Protein AF-M4BLB3-F1 (afdb_monomer)

Mean predicted aligned error: 10.89 Å

Sequence (184 aa):
MWGALVGSWSDSTGVPFPSFDSSTGKWLLAVRAKSERLMTLLQAFPHQHTLLNALSDEVVVAWTSLWRRVSILRSLQQYSYRLTDRATQNWIDRWRTRASRSPSGAFLAPVIDSTDDWVQLRARKYGSDELLKQCDVRNKWAFARHKLCDNSQCEHQSAHRKSSGRRWRHPISDPAPSYCTLST

Organism: Hyaloperonospora arabidopsidis (strain Emoy2) (NCBI:txid559515)

Foldseek 3Di:
DLVVCQVVLDPPQVQHDADLPRDLVSLLSCLQRCLPSVLVSLLVDPPNVVSVVSHDLSSLLSSCVVVLLVLQLVLLVVLLVPDPDPVVNVVSVVLSVVQVPDPDPVVNCCSLQPPVSLVVCVVVVVSPDVSNVCSHPVNSSVVSVVVSVVSNCVVVVVVVVVPDPDDDDDDDDDDDDDPDDDDD

Radius of gyration: 19.57 Å; Cα contacts (8 Å, |Δi|>4): 120; chains: 1; bounding box: 53×33×54 Å

Structure (mmCIF, N/CA/C/O backbone):
data_AF-M4BLB3-F1
#
_entry.id   AF-M4BLB3-F1
#
loop_
_atom_site.group_PDB
_atom_site.id
_atom_site.type_symbol
_atom_site.label_atom_id
_atom_site.label_alt_id
_atom_site.label_comp_id
_atom_site.label_asym_id
_atom_site.label_entity_id
_atom_site.label_seq_id
_atom_site.pdbx_PDB_ins_code
_atom_site.Cartn_x
_atom_site.Cartn_y
_atom_site.Cartn_z
_atom_site.occupancy
_atom_site.B_iso_or_equiv
_atom_site.auth_seq_id
_atom_site.auth_comp_id
_atom_site.auth_as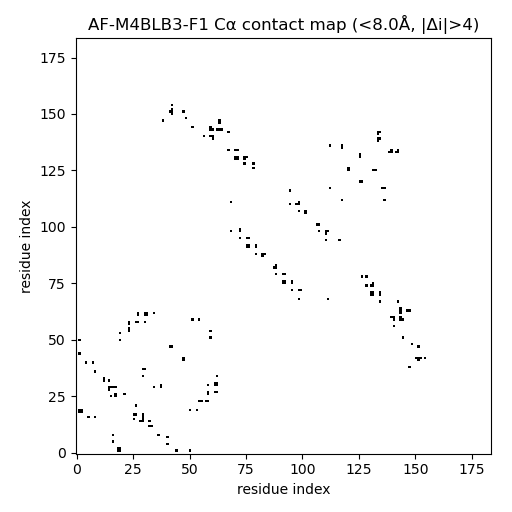ym_id
_atom_site.auth_atom_id
_atom_site.pdbx_PDB_model_num
ATOM 1 N N . MET A 1 1 ? 4.378 -5.426 -27.096 1.00 78.50 1 MET A N 1
ATOM 2 C CA . MET A 1 1 ? 5.370 -5.844 -26.072 1.00 78.50 1 MET A CA 1
ATOM 3 C C . MET A 1 1 ? 5.653 -4.660 -25.149 1.00 78.50 1 MET A C 1
ATOM 5 O O . MET A 1 1 ? 5.672 -3.548 -25.655 1.00 78.50 1 MET A O 1
ATOM 9 N N . TRP A 1 2 ? 5.844 -4.857 -23.837 1.00 88.62 2 TRP A N 1
ATOM 10 C CA . TRP A 1 2 ? 6.028 -3.761 -22.855 1.00 88.62 2 TRP A CA 1
ATOM 11 C C . TRP A 1 2 ? 7.151 -2.783 -23.231 1.00 88.62 2 TRP A C 1
ATOM 13 O O . TRP A 1 2 ? 6.988 -1.578 -23.087 1.00 88.62 2 TRP A O 1
ATOM 23 N N . GLY A 1 3 ? 8.238 -3.283 -23.831 1.00 86.12 3 GLY A N 1
ATOM 24 C CA . GLY A 1 3 ? 9.339 -2.457 -24.341 1.00 86.12 3 GLY A CA 1
ATOM 25 C C . GLY A 1 3 ? 8.932 -1.396 -25.372 1.00 86.12 3 GLY A C 1
ATOM 26 O O . GLY A 1 3 ? 9.606 -0.380 -25.481 1.00 86.12 3 GLY A O 1
ATOM 27 N N . ALA A 1 4 ? 7.801 -1.559 -26.068 1.00 87.06 4 ALA A N 1
ATOM 28 C CA . ALA A 1 4 ? 7.291 -0.548 -26.999 1.00 87.06 4 ALA A CA 1
ATOM 29 C C . ALA A 1 4 ? 6.880 0.762 -26.299 1.00 87.06 4 ALA A C 1
ATOM 31 O O . ALA A 1 4 ? 6.793 1.804 -26.940 1.00 87.06 4 ALA A O 1
ATOM 32 N N . LEU A 1 5 ? 6.656 0.726 -24.981 1.00 86.50 5 LEU A N 1
ATOM 33 C CA . LEU A 1 5 ? 6.288 1.894 -24.184 1.00 86.50 5 LEU A CA 1
ATOM 34 C C . LEU A 1 5 ? 7.501 2.700 -23.694 1.00 86.50 5 LEU A C 1
ATOM 36 O O . LEU A 1 5 ? 7.311 3.743 -23.069 1.00 86.50 5 LEU A O 1
ATOM 40 N N . VAL A 1 6 ? 8.734 2.276 -24.005 1.00 88.06 6 VAL A N 1
ATOM 41 C CA . VAL A 1 6 ? 9.962 2.971 -23.578 1.00 88.06 6 VAL A CA 1
ATOM 42 C C . VAL A 1 6 ? 9.993 4.431 -24.037 1.00 88.06 6 VAL A C 1
ATOM 44 O O . VAL A 1 6 ? 10.338 5.308 -23.253 1.00 88.06 6 VAL A O 1
ATOM 47 N N . GLY A 1 7 ? 9.528 4.723 -25.257 1.00 84.56 7 GLY A N 1
ATOM 48 C CA . GLY A 1 7 ? 9.454 6.098 -25.769 1.00 84.56 7 GLY A CA 1
ATOM 49 C C . GLY A 1 7 ? 8.490 6.987 -24.975 1.00 84.56 7 GLY A C 1
ATOM 50 O O . GLY A 1 7 ? 8.649 8.201 -24.931 1.00 84.56 7 GLY A O 1
ATOM 51 N N . SER A 1 8 ? 7.522 6.385 -24.279 1.00 85.81 8 SER A N 1
ATOM 52 C CA . SER A 1 8 ? 6.603 7.087 -23.379 1.00 85.81 8 SER A CA 1
ATOM 53 C C . SER A 1 8 ? 7.166 7.258 -21.959 1.00 85.81 8 SER A C 1
ATOM 55 O O . SER A 1 8 ? 6.539 7.921 -21.134 1.00 85.81 8 SER A O 1
ATOM 57 N N . TRP A 1 9 ? 8.321 6.682 -21.626 1.00 84.00 9 TRP A N 1
ATOM 58 C CA . TRP A 1 9 ? 8.883 6.736 -20.271 1.00 84.00 9 TRP A CA 1
ATOM 59 C C . TRP A 1 9 ? 9.532 8.092 -19.920 1.00 84.00 9 TRP A C 1
ATOM 61 O O . TRP A 1 9 ? 9.513 8.487 -18.757 1.00 84.00 9 TRP A O 1
ATOM 71 N N . SER A 1 10 ? 9.958 8.871 -20.921 1.00 72.44 10 SER A N 1
ATOM 72 C CA . SER A 1 10 ? 10.651 10.174 -20.822 1.00 72.44 10 SER A CA 1
ATOM 73 C C . SER A 1 10 ? 11.952 10.181 -19.995 1.00 72.44 10 SER A C 1
ATOM 75 O O . SER A 1 10 ? 12.022 9.669 -18.876 1.00 72.44 10 SER A O 1
ATOM 77 N N . ASP A 1 11 ? 12.969 10.880 -20.500 1.00 60.34 11 ASP A N 1
ATOM 78 C CA . ASP A 1 11 ? 14.300 10.955 -19.872 1.00 60.34 11 ASP A CA 1
ATOM 79 C C . ASP A 1 11 ? 14.377 11.885 -18.649 1.00 60.34 11 ASP A C 1
ATOM 81 O O . ASP A 1 11 ? 15.351 11.863 -17.901 1.00 60.34 11 ASP A O 1
ATOM 85 N N . SER A 1 12 ? 13.321 12.657 -18.369 1.00 60.25 12 SER A N 1
ATOM 86 C CA . SER A 1 12 ? 13.264 13.595 -17.230 1.00 60.25 12 SER A CA 1
ATOM 87 C C . SER A 1 12 ? 13.294 12.924 -15.848 1.00 60.25 12 SER A C 1
ATOM 89 O O . SER A 1 12 ? 13.266 13.591 -14.814 1.00 60.25 12 SER A O 1
ATOM 91 N N . THR A 1 13 ? 13.287 11.593 -15.812 1.00 61.62 13 THR A N 1
ATOM 92 C CA . THR A 1 13 ? 13.106 10.801 -14.597 1.00 61.62 13 THR A CA 1
ATOM 93 C C . THR A 1 13 ? 14.422 10.366 -13.959 1.00 61.62 13 THR A C 1
ATOM 95 O O . THR A 1 13 ? 14.415 10.018 -12.781 1.00 61.62 13 THR A O 1
ATOM 98 N N . GLY A 1 14 ? 15.531 10.357 -14.712 1.00 78.19 14 GLY A N 1
ATOM 99 C CA . GLY A 1 14 ? 16.830 9.843 -14.255 1.00 78.19 14 GLY A CA 1
ATOM 100 C C . GLY A 1 14 ? 16.836 8.349 -13.886 1.00 78.19 14 GLY A C 1
ATOM 101 O O . GLY A 1 14 ? 17.863 7.830 -13.454 1.00 78.19 14 GLY A O 1
ATOM 102 N N . VAL A 1 15 ? 15.707 7.648 -14.048 1.00 86.44 15 VAL A N 1
ATOM 103 C CA . VAL A 1 15 ? 15.532 6.230 -13.719 1.00 86.44 15 VAL A CA 1
ATOM 104 C C . VAL A 1 15 ? 15.216 5.480 -15.010 1.00 86.44 15 VAL A C 1
ATOM 106 O O . VAL A 1 15 ? 14.281 5.865 -15.712 1.00 86.44 15 VAL A O 1
ATOM 109 N N . PRO A 1 16 ? 15.954 4.410 -15.347 1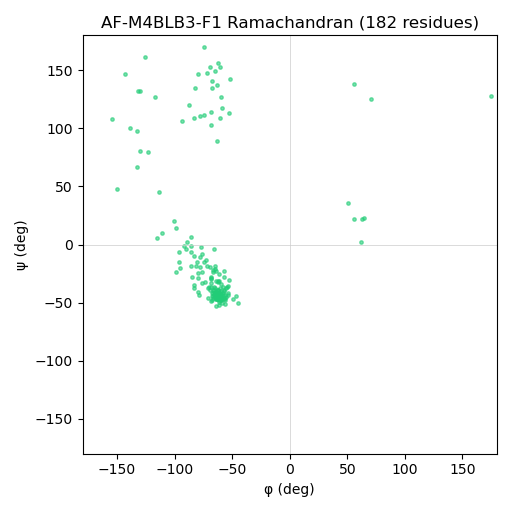.00 87.81 16 PRO A N 1
ATOM 110 C CA . PRO A 1 16 ? 15.728 3.680 -16.588 1.00 87.81 16 PRO A CA 1
ATOM 111 C C . PRO A 1 16 ? 14.351 3.010 -16.605 1.00 87.81 16 PRO A C 1
ATOM 113 O O . PRO A 1 16 ? 13.833 2.592 -15.567 1.00 87.81 16 PRO A O 1
ATOM 116 N N . PHE A 1 17 ? 13.781 2.875 -17.804 1.00 90.25 17 PHE A N 1
ATOM 117 C CA . PHE A 1 17 ? 12.532 2.144 -18.002 1.00 90.25 17 PHE A CA 1
ATOM 118 C C . PHE A 1 17 ? 12.699 0.686 -17.548 1.00 90.25 17 PHE A C 1
ATOM 120 O O . PHE A 1 17 ? 13.626 0.012 -18.014 1.00 90.25 17 PHE A O 1
ATOM 127 N N . PRO A 1 18 ? 11.828 0.170 -16.665 1.00 93.25 18 PRO A N 1
ATOM 128 C CA . PRO A 1 18 ? 11.923 -1.213 -16.231 1.00 93.25 18 PRO A CA 1
ATOM 129 C C . PRO A 1 18 ? 11.353 -2.141 -17.314 1.00 93.25 18 PRO A C 1
ATOM 131 O O . PRO A 1 18 ? 10.152 -2.157 -17.574 1.00 93.25 18 PRO A O 1
ATOM 134 N N . SER A 1 19 ? 12.217 -2.915 -17.969 1.00 90.38 19 SER A N 1
ATOM 135 C CA . SER A 1 19 ? 11.822 -3.983 -18.898 1.00 90.38 19 SER A CA 1
ATOM 136 C C . SER A 1 19 ? 11.275 -5.215 -18.159 1.00 90.38 19 SER A C 1
ATOM 138 O O . SER A 1 19 ? 11.416 -5.330 -16.942 1.00 90.38 19 SER A O 1
ATOM 140 N N . PHE A 1 20 ? 10.699 -6.173 -18.894 1.00 86.75 20 PHE A N 1
ATOM 141 C CA . PHE A 1 20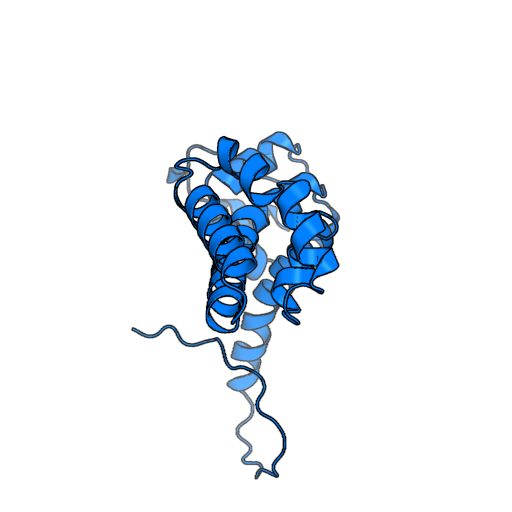 ? 10.272 -7.463 -18.326 1.00 86.75 20 PHE A CA 1
ATOM 142 C C . PHE A 1 20 ? 11.403 -8.172 -17.568 1.00 86.75 20 PHE A C 1
ATOM 144 O O . PHE A 1 20 ? 11.193 -8.624 -16.450 1.00 86.75 20 PHE A O 1
ATOM 151 N N . ASP A 1 21 ? 12.610 -8.173 -18.134 1.00 86.94 21 ASP A N 1
ATOM 152 C CA . ASP A 1 21 ? 13.780 -8.855 -17.562 1.00 86.94 21 ASP A CA 1
ATOM 153 C C . ASP A 1 21 ? 14.545 -7.996 -16.542 1.00 86.94 21 ASP A C 1
ATOM 155 O O . ASP A 1 21 ? 15.639 -8.343 -16.093 1.00 86.94 21 ASP A O 1
ATOM 159 N N . SER A 1 22 ? 14.012 -6.823 -16.192 1.00 92.56 22 SER A N 1
ATOM 160 C CA . SER A 1 22 ? 14.630 -5.977 -15.178 1.00 92.56 22 SER A CA 1
ATOM 161 C C . SER A 1 22 ? 14.556 -6.636 -13.806 1.00 92.56 22 SER A C 1
ATOM 163 O O . SER A 1 22 ? 13.542 -7.209 -13.419 1.00 92.56 22 SER A O 1
ATOM 165 N N . SER A 1 23 ? 15.631 -6.503 -13.029 1.00 93.94 23 SER A N 1
ATOM 166 C CA . SER A 1 23 ? 15.661 -7.015 -11.662 1.00 93.94 23 SER A CA 1
ATOM 167 C C . SER A 1 23 ? 14.615 -6.334 -10.774 1.00 93.94 23 SER A C 1
ATOM 169 O O . SER A 1 23 ? 14.243 -5.177 -10.999 1.00 93.94 23 SER A O 1
ATOM 171 N N . THR A 1 24 ? 14.210 -7.017 -9.699 1.00 94.12 24 THR A N 1
ATOM 172 C CA . THR A 1 24 ? 13.336 -6.469 -8.646 1.00 94.12 24 THR A CA 1
ATOM 173 C C . THR A 1 24 ? 13.785 -5.076 -8.198 1.00 94.12 24 THR A C 1
ATOM 175 O O . THR A 1 24 ? 12.975 -4.158 -8.126 1.00 94.12 24 THR A O 1
ATOM 178 N N . GLY A 1 25 ? 15.089 -4.870 -7.981 1.00 93.62 25 GLY A N 1
ATOM 179 C CA . GLY A 1 25 ? 15.635 -3.571 -7.579 1.00 93.62 25 GLY A CA 1
ATOM 180 C C . GLY A 1 25 ? 15.366 -2.449 -8.589 1.00 93.62 25 GLY A C 1
ATOM 181 O O . GLY A 1 25 ? 14.962 -1.358 -8.191 1.00 93.62 25 GLY A O 1
ATOM 182 N N . LYS A 1 26 ? 15.515 -2.713 -9.895 1.00 92.88 26 LYS A N 1
ATOM 183 C CA . LYS A 1 26 ? 15.206 -1.731 -10.952 1.00 92.88 26 LYS A CA 1
ATOM 184 C C . LYS A 1 26 ? 13.718 -1.388 -10.981 1.00 92.88 26 LYS A C 1
ATOM 186 O O . LYS A 1 26 ? 13.361 -0.214 -11.066 1.00 92.88 26 LYS A O 1
ATOM 191 N N . TRP A 1 27 ? 12.858 -2.393 -10.841 1.00 94.75 27 TRP A N 1
ATOM 192 C CA . TRP A 1 27 ? 11.415 -2.189 -10.736 1.00 94.75 27 TRP A CA 1
ATOM 193 C C . TRP A 1 27 ? 11.034 -1.350 -9.516 1.00 94.75 27 TRP A C 1
ATOM 195 O O . TRP A 1 27 ? 10.261 -0.403 -9.643 1.00 94.75 27 TRP A O 1
ATOM 205 N N . LEU A 1 28 ? 11.612 -1.635 -8.348 1.00 92.88 28 LEU A N 1
ATOM 206 C CA . LEU A 1 28 ? 11.369 -0.861 -7.131 1.00 92.88 28 LEU A CA 1
ATOM 207 C C . LEU A 1 28 ? 11.821 0.595 -7.270 1.00 92.88 28 LEU A C 1
ATOM 209 O O . LEU A 1 28 ? 11.120 1.491 -6.798 1.00 92.88 28 LEU A O 1
ATOM 213 N N . LEU A 1 29 ? 12.959 0.848 -7.923 1.00 91.62 29 LEU A N 1
ATOM 214 C CA . LEU A 1 29 ? 13.418 2.208 -8.216 1.00 91.62 29 LEU A CA 1
ATOM 215 C C . LEU A 1 29 ? 12.416 2.952 -9.106 1.00 91.62 29 LEU A C 1
ATOM 217 O O . LEU A 1 29 ? 11.999 4.056 -8.757 1.00 91.62 29 LEU A O 1
ATOM 221 N N . ALA A 1 30 ? 11.974 2.332 -10.202 1.00 92.06 30 ALA A N 1
ATOM 222 C CA . ALA A 1 30 ? 10.994 2.921 -11.114 1.00 92.06 30 ALA A CA 1
ATOM 223 C C . ALA A 1 30 ? 9.647 3.192 -10.425 1.00 92.06 30 ALA A C 1
ATOM 225 O O . ALA A 1 30 ? 9.082 4.277 -10.562 1.00 92.06 30 ALA A O 1
ATOM 226 N N . VAL A 1 31 ? 9.166 2.241 -9.622 1.00 91.69 31 VAL A N 1
ATOM 227 C CA . VAL A 1 31 ? 7.943 2.368 -8.823 1.00 91.69 31 VAL A CA 1
ATOM 228 C C . VAL A 1 31 ? 8.023 3.534 -7.844 1.00 91.69 31 VAL A C 1
ATOM 230 O O . VAL A 1 31 ? 7.096 4.337 -7.769 1.00 91.69 31 VAL A O 1
ATOM 233 N N . ARG A 1 32 ? 9.124 3.653 -7.098 1.00 87.56 32 ARG A N 1
ATOM 234 C CA . ARG A 1 32 ? 9.298 4.727 -6.110 1.00 87.56 32 ARG A CA 1
ATOM 235 C C . ARG A 1 32 ? 9.433 6.094 -6.769 1.00 87.56 32 ARG A C 1
ATOM 237 O O . ARG A 1 32 ? 8.984 7.080 -6.196 1.00 87.56 32 ARG A O 1
ATOM 244 N N . ALA A 1 33 ? 10.038 6.148 -7.952 1.00 86.69 33 ALA A N 1
ATOM 245 C CA . ALA A 1 33 ? 10.243 7.394 -8.673 1.00 86.69 33 ALA A CA 1
ATOM 246 C C . ALA A 1 33 ? 8.983 7.872 -9.413 1.00 86.69 33 ALA A C 1
ATOM 248 O O . ALA A 1 33 ? 8.730 9.076 -9.463 1.00 86.69 33 ALA A O 1
ATOM 249 N N . LYS A 1 34 ? 8.227 6.959 -10.042 1.00 87.31 34 LYS A N 1
ATOM 250 C CA . LYS A 1 34 ? 7.185 7.293 -11.033 1.00 87.31 34 LYS A CA 1
ATOM 251 C C . LYS A 1 34 ? 6.021 6.282 -11.055 1.00 87.31 34 LYS A C 1
ATOM 253 O O . LYS A 1 34 ? 5.596 5.840 -12.123 1.00 87.31 34 LYS A O 1
ATOM 258 N N . SER A 1 35 ? 5.474 5.928 -9.891 1.00 88.62 35 SER A N 1
ATOM 259 C CA . SER A 1 35 ? 4.350 4.977 -9.759 1.00 88.62 35 SER A CA 1
ATOM 260 C C . SER A 1 35 ? 3.122 5.328 -10.612 1.00 88.62 35 SER A C 1
ATOM 262 O O . SER A 1 35 ? 2.530 4.437 -11.222 1.00 88.62 35 SER A O 1
ATOM 264 N N . GLU A 1 36 ? 2.746 6.609 -10.679 1.00 87.25 36 GLU A N 1
ATOM 265 C CA . GLU A 1 36 ? 1.612 7.089 -11.483 1.00 87.25 36 GLU A CA 1
ATOM 266 C C . GLU A 1 36 ? 1.871 6.924 -12.982 1.00 87.25 36 GLU A C 1
ATOM 268 O O . GLU A 1 36 ? 1.006 6.447 -13.713 1.00 87.25 36 GLU A O 1
ATOM 273 N N . ARG A 1 37 ? 3.093 7.223 -13.444 1.00 88.50 37 ARG A N 1
ATOM 274 C CA . ARG A 1 37 ? 3.450 7.033 -14.854 1.00 88.50 37 ARG A CA 1
ATOM 275 C C . ARG A 1 37 ? 3.417 5.562 -15.234 1.00 88.50 37 ARG A C 1
ATOM 277 O O . ARG A 1 37 ? 2.868 5.226 -16.278 1.00 88.50 37 ARG A O 1
ATOM 284 N N . LEU A 1 38 ? 3.967 4.688 -14.388 1.00 91.06 38 LEU A N 1
ATOM 285 C CA . LEU A 1 38 ? 3.876 3.246 -14.603 1.00 91.06 38 LEU A CA 1
ATOM 286 C C . LEU A 1 38 ? 2.418 2.786 -14.676 1.00 91.06 38 LEU A C 1
ATOM 288 O O . LEU A 1 38 ? 2.122 1.899 -15.469 1.00 91.06 38 LEU A O 1
ATOM 292 N N . MET A 1 39 ? 1.510 3.377 -13.888 1.00 90.31 39 MET A N 1
ATOM 293 C CA . MET A 1 39 ? 0.084 3.043 -13.948 1.00 90.31 39 MET A CA 1
ATOM 294 C C . MET A 1 39 ? -0.513 3.412 -15.307 1.00 90.31 39 MET A C 1
ATOM 296 O O . MET A 1 39 ? -1.165 2.575 -15.922 1.00 90.31 39 MET A O 1
ATOM 300 N N . THR A 1 40 ? -0.232 4.610 -15.824 1.00 89.19 40 THR A N 1
ATOM 301 C CA . THR A 1 40 ? -0.669 5.006 -17.174 1.00 89.19 40 THR A CA 1
ATOM 302 C C . THR A 1 40 ? -0.134 4.055 -18.245 1.00 89.19 40 THR A C 1
ATOM 304 O O . THR A 1 40 ? -0.859 3.663 -19.155 1.00 89.19 40 THR A O 1
ATOM 307 N N . LEU A 1 41 ? 1.133 3.647 -18.136 1.00 91.19 41 LEU A N 1
ATOM 308 C CA . LEU A 1 41 ? 1.720 2.689 -19.074 1.00 91.19 41 LEU A CA 1
ATOM 309 C C . LEU A 1 41 ? 1.086 1.300 -18.948 1.00 91.19 41 LEU A C 1
ATOM 311 O O . LEU A 1 41 ? 0.839 0.655 -19.962 1.00 91.19 41 LEU A O 1
ATOM 315 N N . LEU A 1 42 ? 0.785 0.853 -17.727 1.00 91.25 42 LEU A N 1
ATOM 316 C CA . LEU A 1 42 ? 0.058 -0.388 -17.475 1.00 91.25 42 LEU A CA 1
ATOM 317 C C . LEU A 1 42 ? -1.341 -0.337 -18.107 1.00 91.25 42 LEU A C 1
ATOM 319 O O . LEU A 1 42 ? -1.724 -1.282 -18.787 1.00 91.25 42 LEU A O 1
ATOM 323 N N . GLN A 1 43 ? -2.071 0.769 -17.958 1.00 88.56 43 GLN A N 1
ATOM 324 C CA . GLN A 1 43 ? -3.391 0.970 -18.569 1.00 88.56 43 GLN A CA 1
ATOM 325 C C . GLN A 1 43 ? -3.333 0.920 -20.101 1.00 88.56 43 GLN A C 1
ATOM 327 O O . GLN A 1 43 ? -4.142 0.237 -20.723 1.00 88.56 43 GLN A O 1
ATOM 332 N N . ALA A 1 44 ? -2.314 1.538 -20.702 1.00 88.50 44 ALA A N 1
ATOM 333 C CA . ALA A 1 44 ? -2.090 1.497 -22.145 1.00 88.50 44 ALA A CA 1
ATOM 334 C C . ALA A 1 44 ? -1.571 0.139 -22.659 1.00 88.50 44 ALA A C 1
ATOM 336 O O . ALA A 1 44 ? -1.538 -0.092 -23.869 1.00 88.50 44 ALA A O 1
ATOM 337 N N . PHE A 1 45 ? -1.125 -0.759 -21.775 1.00 88.81 45 PHE A N 1
ATOM 338 C CA . PHE A 1 45 ? -0.550 -2.040 -22.164 1.00 88.81 45 PHE A CA 1
ATOM 339 C C . PHE A 1 45 ? -1.636 -3.118 -22.336 1.00 88.81 45 PHE A C 1
ATOM 341 O O . PHE A 1 45 ? -2.279 -3.489 -21.360 1.00 88.81 45 PHE A O 1
ATOM 348 N N . PRO A 1 46 ? -1.807 -3.727 -23.526 1.00 86.38 46 PRO A N 1
ATOM 349 C CA . PRO A 1 46 ? -2.874 -4.712 -23.755 1.00 86.38 46 PRO A CA 1
ATOM 350 C C . PRO A 1 46 ? -2.760 -6.005 -22.932 1.00 86.38 46 PRO A C 1
ATOM 352 O O . PRO A 1 46 ? -3.743 -6.717 -22.756 1.00 86.38 46 PRO A O 1
ATOM 355 N N . HIS A 1 47 ? -1.565 -6.336 -22.433 1.00 87.62 47 HIS A N 1
ATOM 356 C CA . HIS A 1 47 ? -1.296 -7.589 -21.716 1.00 87.62 47 HIS A CA 1
ATOM 357 C C . HIS A 1 47 ? -0.952 -7.348 -20.239 1.00 87.62 47 HIS A C 1
ATOM 359 O O . HIS A 1 47 ? -0.001 -7.924 -19.709 1.00 87.62 47 HIS A O 1
ATOM 365 N N . GLN A 1 48 ? -1.721 -6.487 -19.565 1.00 88.50 48 GLN A N 1
ATOM 366 C CA . GLN A 1 48 ? -1.552 -6.140 -18.144 1.00 88.50 48 GLN A CA 1
ATOM 367 C C . GLN A 1 48 ? -1.324 -7.355 -17.248 1.00 88.50 48 GLN A C 1
ATOM 369 O O . GLN A 1 48 ? -0.355 -7.388 -16.497 1.00 88.50 48 GLN A O 1
ATOM 374 N N . HIS A 1 49 ? -2.170 -8.381 -17.360 1.00 85.75 49 HIS A N 1
ATOM 375 C CA . HIS A 1 49 ? -2.055 -9.588 -16.541 1.00 85.75 49 HIS A CA 1
ATOM 376 C C . HIS A 1 49 ? -0.721 -10.313 -16.735 1.00 85.75 49 HIS A C 1
ATOM 378 O O . HIS A 1 49 ? -0.150 -10.801 -15.764 1.00 85.75 49 HIS A O 1
ATOM 384 N N . THR A 1 50 ? -0.196 -10.349 -17.963 1.00 88.94 50 THR A N 1
ATOM 385 C CA . THR A 1 50 ? 1.112 -10.945 -18.261 1.00 88.94 50 THR A CA 1
ATOM 386 C C . THR A 1 50 ? 2.228 -10.184 -17.561 1.00 88.94 50 THR A C 1
ATOM 388 O O . THR A 1 50 ? 3.096 -10.806 -16.959 1.00 88.94 50 THR A O 1
ATOM 391 N N . LEU A 1 51 ? 2.185 -8.847 -17.589 1.00 90.00 51 LEU A N 1
ATOM 392 C CA . LEU A 1 51 ? 3.154 -8.032 -16.861 1.00 90.00 51 LEU A CA 1
ATOM 393 C C . LEU A 1 51 ? 3.036 -8.252 -15.353 1.00 90.00 51 LEU A C 1
ATOM 395 O O . LEU A 1 51 ? 4.019 -8.598 -14.713 1.00 90.00 51 LEU A O 1
ATOM 399 N N . LEU A 1 52 ? 1.834 -8.115 -14.792 1.00 89.75 52 LEU A N 1
ATOM 400 C CA . LEU A 1 52 ? 1.611 -8.220 -13.349 1.00 89.75 52 LEU A CA 1
ATOM 401 C C . LEU A 1 52 ? 1.968 -9.601 -12.783 1.00 89.75 52 LEU A C 1
ATOM 403 O O . LEU A 1 52 ? 2.397 -9.681 -11.638 1.00 89.75 52 LEU A O 1
ATOM 407 N N . ASN A 1 53 ? 1.813 -10.673 -13.565 1.00 88.94 53 ASN A N 1
ATOM 408 C CA . ASN A 1 53 ? 2.215 -12.022 -13.160 1.00 88.94 53 ASN A CA 1
ATOM 409 C C . ASN A 1 53 ? 3.730 -12.268 -13.282 1.00 88.94 53 ASN A C 1
ATOM 411 O O . ASN A 1 53 ? 4.227 -13.207 -12.669 1.00 88.94 53 ASN A O 1
ATOM 415 N N . ALA A 1 54 ? 4.454 -11.461 -14.063 1.00 89.81 54 ALA A N 1
ATOM 416 C CA . ALA A 1 54 ? 5.911 -11.542 -14.181 1.00 89.81 54 ALA A CA 1
ATOM 417 C C . ALA A 1 54 ? 6.646 -10.749 -13.084 1.00 89.81 54 ALA A C 1
ATOM 419 O O . ALA A 1 54 ? 7.828 -10.981 -12.838 1.00 89.81 54 ALA A O 1
ATOM 420 N N . LEU A 1 55 ? 5.964 -9.806 -12.426 1.00 91.88 55 LEU A N 1
ATOM 421 C CA . LEU A 1 55 ? 6.531 -9.019 -11.333 1.00 91.88 55 LEU A CA 1
ATOM 422 C C . LEU A 1 55 ? 6.536 -9.805 -10.023 1.00 91.88 55 LEU A C 1
ATOM 424 O O . LEU A 1 55 ? 5.611 -10.558 -9.728 1.00 91.88 55 LEU A O 1
ATOM 428 N N . SER A 1 56 ? 7.551 -9.563 -9.194 1.00 92.19 56 SER A N 1
ATOM 429 C CA . SER A 1 56 ? 7.561 -10.086 -7.832 1.00 92.19 56 SER A CA 1
ATOM 430 C C . SER A 1 56 ? 6.498 -9.406 -6.965 1.00 92.19 56 SER A C 1
ATOM 432 O O . SER A 1 56 ? 6.158 -8.231 -7.151 1.00 92.19 56 SER A O 1
ATOM 434 N N . ASP A 1 57 ? 6.030 -10.129 -5.948 1.00 91.44 57 ASP A N 1
ATOM 435 C CA . ASP A 1 57 ? 5.078 -9.615 -4.961 1.00 91.44 57 ASP A CA 1
ATOM 436 C C . ASP A 1 57 ? 5.570 -8.322 -4.303 1.00 91.44 57 ASP A C 1
ATOM 438 O O . ASP A 1 57 ? 4.785 -7.408 -4.054 1.00 91.44 57 ASP A O 1
ATOM 442 N N . GLU A 1 58 ? 6.879 -8.218 -4.065 1.00 92.31 58 GLU A N 1
ATOM 443 C CA . GLU A 1 58 ? 7.508 -7.031 -3.492 1.00 92.31 58 GLU A CA 1
ATOM 444 C C . GLU A 1 58 ? 7.292 -5.790 -4.367 1.00 92.31 58 GLU A C 1
ATOM 446 O O . GLU A 1 58 ? 6.911 -4.736 -3.855 1.00 92.31 58 GLU A O 1
ATOM 451 N N . VAL A 1 59 ? 7.473 -5.914 -5.686 1.00 93.69 59 VAL A N 1
ATOM 452 C CA . VAL A 1 59 ? 7.250 -4.812 -6.635 1.00 93.69 59 VAL A CA 1
ATOM 453 C C . VAL A 1 59 ? 5.784 -4.406 -6.639 1.00 93.69 59 VAL A C 1
ATOM 455 O O . VAL A 1 59 ? 5.473 -3.221 -6.535 1.00 93.69 59 VAL A O 1
ATOM 458 N N . VAL A 1 60 ? 4.878 -5.380 -6.718 1.00 93.06 60 VAL A N 1
ATOM 459 C CA . VAL A 1 60 ? 3.429 -5.147 -6.777 1.00 93.06 60 VAL A CA 1
ATOM 460 C C . VAL A 1 60 ? 2.921 -4.465 -5.496 1.00 93.06 60 VAL A C 1
ATOM 462 O O . VAL A 1 60 ? 2.167 -3.485 -5.550 1.00 93.06 60 VAL A O 1
ATOM 465 N N . VAL A 1 61 ? 3.392 -4.911 -4.328 1.00 92.75 61 VAL A N 1
ATOM 466 C CA . VAL A 1 61 ? 3.086 -4.291 -3.030 1.00 92.7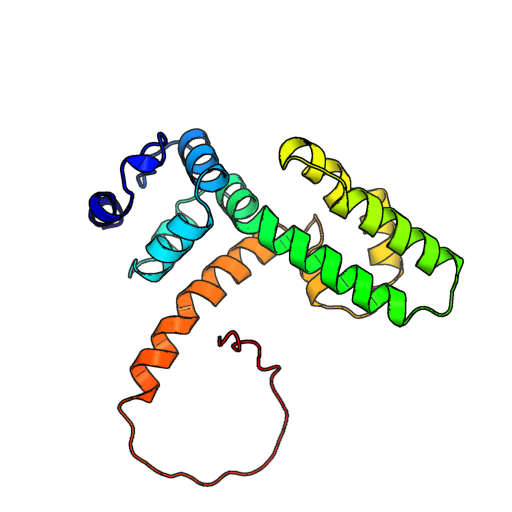5 61 VAL A CA 1
ATOM 467 C C . VAL A 1 61 ? 3.688 -2.891 -2.920 1.00 92.75 61 VAL A C 1
ATOM 469 O O . VAL A 1 61 ? 3.002 -1.965 -2.481 1.00 92.75 61 VAL A O 1
ATOM 472 N N . ALA A 1 62 ? 4.945 -2.701 -3.331 1.00 91.56 62 ALA A N 1
ATOM 473 C CA . ALA A 1 62 ? 5.585 -1.389 -3.311 1.00 91.56 62 ALA A CA 1
ATOM 474 C C . ALA A 1 62 ? 4.836 -0.392 -4.200 1.00 91.56 62 ALA A C 1
ATOM 476 O O . ALA A 1 62 ? 4.607 0.747 -3.784 1.00 91.56 62 ALA A O 1
ATOM 477 N N . TRP A 1 63 ? 4.392 -0.838 -5.378 1.00 93.00 63 TRP A N 1
ATOM 478 C CA . TRP A 1 63 ? 3.666 -0.011 -6.334 1.00 93.00 63 TRP A CA 1
ATOM 479 C C . TRP A 1 63 ? 2.384 0.527 -5.729 1.00 93.00 63 TRP A C 1
ATOM 481 O O . TRP A 1 63 ? 2.140 1.723 -5.775 1.00 93.00 63 TRP A O 1
ATOM 491 N N . THR A 1 64 ? 1.618 -0.309 -5.040 1.00 91.75 64 THR A N 1
ATOM 492 C CA . THR A 1 64 ? 0.327 0.097 -4.468 1.00 91.75 64 THR A CA 1
ATOM 493 C C . THR A 1 64 ? 0.405 0.672 -3.049 1.00 91.75 64 THR A C 1
ATOM 495 O O . THR A 1 64 ? -0.621 1.042 -2.472 1.00 91.75 64 THR A O 1
ATOM 498 N N . SER A 1 65 ? 1.606 0.799 -2.478 1.00 89.12 65 SER A N 1
ATOM 499 C CA . SER A 1 65 ? 1.815 1.200 -1.079 1.00 89.12 65 SER A CA 1
ATOM 500 C C . SER A 1 65 ? 1.183 2.551 -0.717 1.00 89.12 65 SER A C 1
ATOM 502 O O . SER A 1 65 ? 0.564 2.678 0.344 1.00 89.12 65 SER A O 1
ATOM 504 N N . LEU A 1 66 ? 1.263 3.544 -1.610 1.00 86.81 66 LEU A N 1
ATOM 505 C CA . LEU A 1 66 ? 0.655 4.860 -1.398 1.00 86.81 66 LEU A CA 1
ATOM 506 C C . LEU A 1 66 ? -0.878 4.783 -1.382 1.00 86.81 66 LEU A C 1
ATOM 508 O O . LEU A 1 66 ? -1.512 5.305 -0.464 1.00 86.81 66 LEU A O 1
ATOM 512 N N . TRP A 1 67 ? -1.476 4.072 -2.341 1.00 89.88 67 TRP A N 1
ATOM 513 C CA . TRP A 1 67 ? -2.924 3.844 -2.383 1.00 89.88 67 TRP A CA 1
ATOM 514 C C . TRP A 1 67 ? -3.423 3.116 -1.135 1.00 89.88 67 TRP A C 1
ATOM 516 O O . TRP A 1 67 ? -4.472 3.470 -0.588 1.00 89.88 67 TRP A O 1
ATOM 526 N N . ARG A 1 68 ? -2.657 2.134 -0.645 1.00 92.56 68 ARG A N 1
ATOM 527 C CA . ARG A 1 68 ? -2.963 1.436 0.608 1.00 92.56 68 ARG A CA 1
ATOM 528 C C . ARG A 1 68 ? -2.937 2.394 1.796 1.00 92.56 68 ARG A C 1
ATOM 530 O O . ARG A 1 68 ? -3.888 2.415 2.570 1.00 92.56 68 ARG A O 1
ATOM 537 N N . ARG A 1 69 ? -1.903 3.237 1.914 1.00 90.00 69 ARG A N 1
ATOM 538 C CA . ARG A 1 69 ? -1.805 4.258 2.974 1.00 90.00 69 ARG A CA 1
ATOM 539 C C . ARG A 1 69 ? -3.023 5.182 2.973 1.00 90.00 69 ARG A C 1
ATOM 541 O O . ARG A 1 69 ? -3.641 5.372 4.016 1.00 90.00 69 ARG A O 1
ATOM 548 N N . VAL A 1 70 ? -3.373 5.739 1.814 1.00 90.62 70 VAL A N 1
ATOM 549 C CA . VAL A 1 70 ? -4.522 6.649 1.671 1.00 90.62 70 VAL A CA 1
ATOM 550 C C . VAL A 1 70 ? -5.824 5.944 2.055 1.00 90.62 70 VAL A C 1
ATOM 552 O O . VAL A 1 70 ? -6.631 6.502 2.798 1.00 90.62 70 VAL A O 1
ATOM 555 N N . SER A 1 71 ? -5.999 4.695 1.616 1.00 93.25 71 SER A N 1
ATOM 556 C CA . SER A 1 71 ? -7.172 3.880 1.953 1.00 93.25 71 SER A CA 1
ATOM 557 C C . SER A 1 71 ? -7.285 3.647 3.461 1.00 93.25 71 SER A C 1
ATOM 559 O O . SER A 1 71 ? -8.361 3.844 4.022 1.00 93.25 71 SER A O 1
ATOM 561 N N . ILE A 1 72 ? -6.178 3.316 4.133 1.00 94.44 72 ILE A N 1
ATOM 562 C CA . ILE A 1 72 ? -6.130 3.144 5.592 1.00 94.44 72 ILE A CA 1
ATOM 563 C C . ILE A 1 72 ? -6.489 4.449 6.301 1.00 94.44 72 ILE A C 1
ATOM 565 O O . ILE A 1 72 ? -7.391 4.456 7.130 1.00 94.44 72 ILE A O 1
ATOM 569 N N . LEU A 1 73 ? -5.830 5.562 5.962 1.00 93.56 73 LEU A N 1
ATOM 570 C CA . LEU A 1 73 ? -6.058 6.853 6.620 1.00 93.56 73 LEU A CA 1
ATOM 571 C C . LEU A 1 73 ? -7.520 7.303 6.514 1.00 93.56 73 LEU A C 1
ATOM 573 O O . LEU A 1 73 ? -8.105 7.733 7.509 1.00 93.56 73 LEU A O 1
ATOM 577 N N . ARG A 1 74 ? -8.116 7.154 5.326 1.00 94.19 74 ARG A N 1
ATOM 578 C CA . ARG A 1 74 ? -9.527 7.471 5.085 1.00 94.19 74 ARG A CA 1
ATOM 579 C C . ARG A 1 74 ? -10.459 6.568 5.893 1.00 94.19 74 ARG A C 1
ATOM 581 O O . ARG A 1 74 ? -11.381 7.068 6.531 1.00 94.19 74 ARG A O 1
ATOM 588 N N . SER A 1 75 ? -10.212 5.261 5.892 1.00 95.31 75 SER A N 1
ATOM 589 C CA . SER A 1 75 ? -11.072 4.290 6.582 1.00 95.31 75 SER A CA 1
ATOM 590 C C . SER A 1 75 ? -10.975 4.441 8.105 1.00 95.31 75 SER A C 1
ATOM 592 O O . SER A 1 75 ? -11.987 4.440 8.796 1.00 95.31 75 SER A O 1
ATOM 594 N N . LEU A 1 76 ? -9.775 4.695 8.641 1.00 95.31 76 LEU A N 1
ATOM 595 C CA . LEU A 1 76 ? -9.573 5.017 10.059 1.00 95.31 76 LEU A CA 1
ATOM 596 C C . LEU A 1 76 ? -10.304 6.300 10.467 1.00 95.31 76 LEU A C 1
ATOM 598 O O . LEU A 1 76 ? -10.917 6.344 11.529 1.00 95.31 76 LEU A O 1
ATOM 602 N N . GLN A 1 77 ? -10.277 7.341 9.631 1.00 94.19 77 GLN A N 1
ATOM 603 C CA . GLN A 1 77 ? -11.044 8.563 9.881 1.00 94.19 77 GLN A CA 1
ATOM 604 C C . GLN A 1 77 ? -12.549 8.284 9.938 1.00 94.19 77 GLN A C 1
ATOM 606 O O . GLN A 1 77 ? -13.213 8.712 10.878 1.00 94.19 77 GLN A O 1
ATOM 611 N N . GLN A 1 78 ? -13.077 7.546 8.960 1.00 93.75 78 GLN A N 1
ATOM 612 C CA . GLN A 1 78 ? -14.491 7.174 8.934 1.00 93.75 78 GLN A CA 1
ATOM 613 C C . GLN A 1 78 ? -14.879 6.311 10.133 1.00 93.75 78 GLN A C 1
ATOM 615 O O . GLN A 1 78 ? -15.952 6.507 10.699 1.00 93.75 78 GLN A O 1
ATOM 620 N N . TYR A 1 79 ? -14.007 5.389 10.539 1.00 94.12 79 TYR A N 1
ATOM 621 C CA . TYR A 1 79 ? -14.235 4.560 11.710 1.00 94.12 79 TYR A CA 1
ATOM 622 C C . TYR A 1 79 ? -14.256 5.407 12.993 1.00 94.12 79 TYR A C 1
ATOM 624 O O . TYR A 1 79 ? -15.195 5.284 13.775 1.00 94.12 79 TYR A O 1
ATOM 632 N N . SER A 1 80 ? -13.304 6.335 13.162 1.00 93.56 80 SER A N 1
ATOM 633 C CA . SER A 1 80 ? -13.232 7.253 14.315 1.00 93.56 80 SER A CA 1
ATOM 634 C C . SER A 1 80 ? -14.521 8.063 14.518 1.00 93.56 80 SER A C 1
ATOM 636 O O . SER A 1 80 ? -14.973 8.226 15.650 1.00 93.56 80 SER A O 1
ATOM 638 N N . TYR A 1 81 ? -15.177 8.496 13.434 1.00 91.38 81 TYR A N 1
ATOM 639 C CA . TYR A 1 81 ? -16.441 9.242 13.511 1.00 91.38 81 TYR A CA 1
ATOM 640 C C . TYR A 1 81 ? -17.645 8.424 13.989 1.00 91.38 81 TYR A C 1
ATOM 642 O O . TYR A 1 81 ? -18.639 9.008 14.411 1.00 91.38 81 TYR A O 1
ATOM 650 N N . ARG A 1 82 ? -17.583 7.091 13.917 1.00 92.56 82 ARG A N 1
ATOM 651 C CA . ARG A 1 82 ? -18.679 6.200 14.336 1.00 92.56 82 ARG A CA 1
ATOM 652 C C . ARG A 1 82 ? -18.500 5.673 15.758 1.00 92.56 82 ARG A C 1
ATOM 654 O O . ARG A 1 82 ? -19.376 4.974 16.261 1.00 92.56 82 ARG A O 1
ATOM 661 N N . LEU A 1 83 ? -17.358 5.944 16.387 1.00 92.81 83 LEU A N 1
ATOM 662 C CA . LEU A 1 83 ? -17.046 5.441 17.717 1.00 92.81 83 LEU A CA 1
ATOM 663 C C . LEU A 1 83 ? -17.674 6.311 18.802 1.00 92.81 83 LEU A C 1
ATOM 665 O O . LEU A 1 83 ? -17.548 7.531 18.794 1.00 92.81 83 LEU A O 1
ATOM 669 N N . THR A 1 84 ? -18.283 5.649 19.780 1.00 90.44 84 THR A N 1
ATOM 670 C CA . THR A 1 84 ? -18.705 6.252 21.051 1.00 90.44 84 THR A CA 1
ATOM 671 C C . THR A 1 84 ? -17.696 5.984 22.171 1.00 90.44 84 THR A C 1
ATOM 673 O O . THR A 1 84 ? -17.606 6.757 23.122 1.00 90.44 84 THR A O 1
ATOM 676 N N . ASP A 1 85 ? -16.895 4.918 22.052 1.00 93.12 85 ASP A N 1
ATOM 677 C CA . ASP A 1 85 ? -15.817 4.606 22.990 1.00 93.12 85 ASP A CA 1
ATOM 678 C C . ASP A 1 85 ? -14.612 5.537 22.794 1.00 93.12 85 ASP A C 1
ATOM 680 O O . ASP A 1 85 ? -13.866 5.448 21.809 1.00 93.12 85 ASP A O 1
ATOM 684 N N . ARG A 1 86 ? -14.386 6.397 23.790 1.00 93.62 86 ARG A N 1
ATOM 685 C CA . ARG A 1 86 ? -13.313 7.396 23.783 1.00 93.62 86 ARG A CA 1
ATOM 686 C C . ARG A 1 86 ? -11.921 6.766 23.777 1.00 93.62 86 ARG A C 1
ATOM 688 O O . ARG A 1 86 ? -10.997 7.343 23.203 1.00 93.62 86 ARG A O 1
ATOM 695 N N . ALA A 1 87 ? -11.744 5.592 24.388 1.00 93.94 87 ALA A N 1
ATOM 696 C CA . ALA A 1 87 ? -10.446 4.920 24.416 1.00 93.94 87 ALA A CA 1
ATOM 697 C C . ALA A 1 87 ? -10.033 4.448 23.012 1.00 93.94 87 ALA A C 1
ATOM 699 O O . ALA A 1 87 ? -8.918 4.734 22.563 1.00 93.94 87 ALA A O 1
ATOM 700 N N . THR A 1 88 ? -10.947 3.790 22.293 1.00 94.06 88 THR A N 1
ATOM 701 C CA . THR A 1 88 ? -10.730 3.353 20.907 1.00 94.06 88 THR A CA 1
ATOM 702 C C . THR A 1 88 ? -10.576 4.553 19.974 1.00 94.06 88 THR A C 1
ATOM 704 O O . THR A 1 88 ? -9.663 4.549 19.149 1.00 94.06 88 THR A O 1
ATOM 707 N N . GLN A 1 89 ? -11.380 5.608 20.138 1.00 94.94 89 GLN A N 1
ATOM 708 C CA . GLN A 1 89 ? -11.257 6.826 19.330 1.00 94.94 89 GLN A CA 1
ATOM 709 C C . GLN A 1 89 ? -9.863 7.463 19.469 1.00 94.94 89 GLN A C 1
ATOM 711 O O . GLN A 1 89 ? -9.160 7.654 18.477 1.00 94.94 89 GLN A O 1
ATOM 716 N N . ASN A 1 90 ? -9.395 7.663 20.707 1.00 95.00 90 ASN A N 1
ATOM 717 C CA . ASN A 1 90 ? -8.057 8.193 20.988 1.00 95.00 90 ASN A CA 1
ATOM 718 C C . ASN A 1 90 ? -6.933 7.310 20.421 1.00 95.00 90 ASN A C 1
ATOM 720 O O . ASN A 1 90 ? -5.859 7.799 20.065 1.00 95.00 90 ASN A O 1
ATOM 724 N N . TRP A 1 91 ? -7.115 5.990 20.398 1.00 96.00 91 TRP A N 1
ATOM 725 C CA . TRP A 1 91 ? -6.151 5.080 19.783 1.00 96.00 91 TRP A CA 1
ATOM 726 C C . TRP A 1 91 ? -6.107 5.248 18.255 1.00 96.00 91 TRP A C 1
ATOM 728 O O . TRP A 1 91 ? -5.014 5.444 17.713 1.00 96.00 91 TRP A O 1
ATOM 738 N N . ILE A 1 92 ? -7.263 5.263 17.581 1.00 95.56 92 ILE A N 1
ATOM 739 C CA . ILE A 1 92 ? -7.344 5.466 16.126 1.00 95.56 92 ILE A CA 1
ATOM 740 C C . ILE A 1 92 ? -6.735 6.807 15.721 1.00 95.56 92 ILE A C 1
ATOM 742 O O . ILE A 1 92 ? -5.911 6.857 14.806 1.00 95.56 92 ILE A O 1
ATOM 746 N N . ASP A 1 93 ? -7.081 7.886 16.419 1.00 94.00 93 ASP A N 1
ATOM 747 C CA . ASP A 1 93 ? -6.595 9.223 16.081 1.00 94.00 93 ASP A CA 1
ATOM 748 C C . ASP A 1 93 ? -5.077 9.343 16.276 1.00 94.00 93 ASP A C 1
ATOM 750 O O . ASP A 1 93 ? -4.379 9.950 15.451 1.00 94.00 93 ASP A O 1
ATOM 754 N N . ARG A 1 94 ? -4.524 8.692 17.311 1.00 92.94 94 ARG A N 1
ATOM 755 C CA . ARG A 1 94 ? -3.069 8.590 17.499 1.00 92.94 94 ARG A CA 1
ATOM 756 C C . ARG A 1 94 ? -2.412 7.830 16.355 1.00 92.94 94 ARG A C 1
ATOM 758 O O . ARG A 1 94 ? -1.389 8.293 15.848 1.00 92.94 94 ARG A O 1
ATOM 765 N N . TRP A 1 95 ? -2.967 6.694 15.935 1.00 93.12 95 TRP A N 1
ATOM 766 C CA . TRP A 1 95 ? -2.406 5.940 14.813 1.00 93.12 95 TRP A CA 1
ATOM 767 C C . TRP A 1 95 ? -2.458 6.738 13.512 1.00 93.12 95 TRP A C 1
ATOM 769 O O . TRP A 1 95 ? -1.430 6.886 12.849 1.00 93.12 95 TRP A O 1
ATOM 779 N N . ARG A 1 96 ? -3.603 7.359 13.206 1.00 92.19 96 ARG A N 1
ATOM 780 C CA . ARG A 1 96 ? -3.771 8.229 12.036 1.00 92.19 96 ARG A CA 1
ATOM 781 C C . ARG A 1 96 ? -2.751 9.365 12.034 1.00 92.19 96 ARG A C 1
ATOM 783 O O . ARG A 1 96 ? -2.118 9.624 11.018 1.00 92.19 96 ARG A O 1
ATOM 790 N N . THR A 1 97 ? -2.524 9.992 13.187 1.00 90.56 97 THR A N 1
ATOM 791 C CA . THR A 1 97 ? -1.530 11.063 13.341 1.00 90.56 97 THR A CA 1
ATOM 792 C C . THR A 1 97 ? -0.110 10.575 13.043 1.00 90.56 97 THR A C 1
ATOM 794 O O . THR A 1 97 ? 0.601 11.223 12.272 1.00 90.56 97 THR A O 1
ATOM 797 N N . ARG A 1 98 ? 0.306 9.420 13.591 1.00 90.00 98 ARG A N 1
ATOM 798 C CA . ARG A 1 98 ? 1.618 8.815 13.277 1.00 90.00 98 ARG A CA 1
ATOM 799 C C . ARG A 1 98 ? 1.737 8.506 11.780 1.00 90.00 98 ARG A C 1
ATOM 801 O O . ARG A 1 98 ? 2.749 8.821 11.159 1.00 90.00 98 ARG A O 1
ATOM 808 N N . ALA A 1 99 ? 0.685 7.934 11.199 1.00 86.50 99 ALA A N 1
ATOM 809 C CA . ALA A 1 99 ? 0.628 7.532 9.798 1.00 86.50 99 ALA A CA 1
ATOM 810 C C . ALA A 1 99 ? 0.616 8.722 8.819 1.00 86.50 99 ALA A C 1
ATOM 812 O O . ALA A 1 99 ? 1.120 8.595 7.702 1.00 86.50 99 ALA A O 1
ATOM 813 N N . SER A 1 100 ? 0.089 9.884 9.214 1.00 84.12 100 SER A N 1
ATOM 814 C CA . SER A 1 100 ? 0.085 11.103 8.391 1.00 84.12 100 SER A CA 1
ATOM 815 C C . SER A 1 100 ? 1.387 11.900 8.477 1.00 84.12 100 SER A C 1
ATOM 817 O O . SER A 1 100 ? 1.810 12.461 7.473 1.00 84.12 100 SER A O 1
ATOM 819 N N . ARG A 1 101 ? 2.046 11.938 9.643 1.00 78.50 101 ARG A N 1
ATOM 820 C CA . ARG A 1 101 ? 3.243 12.772 9.875 1.00 78.50 101 ARG A CA 1
ATOM 821 C C . ARG A 1 101 ? 4.526 12.258 9.222 1.00 78.50 101 ARG A C 1
ATOM 823 O O . ARG A 1 101 ? 5.489 13.010 9.159 1.00 78.50 101 ARG A O 1
ATOM 830 N N . SER A 1 102 ? 4.566 11.005 8.770 1.00 65.12 102 SER A N 1
ATOM 831 C CA . SER A 1 102 ? 5.801 10.420 8.236 1.00 65.12 102 SER A CA 1
ATOM 832 C C . SER A 1 102 ? 6.198 11.076 6.895 1.00 65.12 102 SER A C 1
ATOM 834 O O . SER A 1 102 ? 5.445 10.912 5.922 1.00 65.12 102 SER A O 1
ATOM 836 N N . PRO A 1 103 ? 7.337 11.809 6.823 1.00 53.50 103 PRO A N 1
ATOM 837 C CA . PRO A 1 103 ? 7.733 12.603 5.651 1.00 53.50 103 PRO A CA 1
ATOM 838 C C . PRO A 1 103 ? 8.327 11.774 4.504 1.00 53.50 103 PRO A C 1
ATOM 840 O O . PRO A 1 103 ? 8.518 12.299 3.412 1.00 53.50 103 PRO A O 1
ATOM 843 N N . SER A 1 104 ? 8.634 10.488 4.718 1.00 54.84 104 SER A N 1
ATOM 844 C CA . SER A 1 104 ? 9.233 9.628 3.692 1.00 54.84 104 SER A CA 1
ATOM 845 C C . SER A 1 104 ? 8.717 8.186 3.751 1.00 54.84 104 SER A C 1
ATOM 847 O O . SER A 1 104 ? 8.403 7.644 4.812 1.00 54.84 104 SER A O 1
ATOM 849 N N . GLY A 1 105 ? 8.620 7.543 2.582 1.00 54.19 105 GLY A N 1
ATOM 850 C CA . GLY A 1 105 ? 8.064 6.191 2.439 1.00 54.19 105 GLY A CA 1
ATOM 851 C C . GLY A 1 105 ? 8.823 5.100 3.210 1.00 54.19 105 GLY A C 1
ATOM 852 O O . GLY A 1 105 ? 8.213 4.106 3.596 1.00 54.19 105 GLY A O 1
ATOM 853 N N . ALA A 1 106 ? 10.117 5.298 3.495 1.00 55.00 106 ALA A N 1
ATOM 854 C CA . ALA A 1 106 ? 10.949 4.325 4.210 1.00 55.00 106 ALA A CA 1
ATOM 855 C C . ALA A 1 106 ? 10.584 4.191 5.703 1.00 55.00 106 ALA A C 1
ATOM 857 O O . ALA A 1 106 ? 10.570 3.082 6.229 1.00 55.00 106 ALA A O 1
ATOM 858 N N . PHE A 1 107 ? 10.206 5.286 6.374 1.00 56.31 107 PHE A N 1
ATOM 859 C CA . PHE A 1 107 ? 9.783 5.265 7.786 1.00 56.31 107 PHE A CA 1
ATOM 860 C C . PHE A 1 107 ? 8.273 5.080 7.961 1.00 56.31 107 PHE A C 1
ATOM 862 O O . PHE A 1 107 ? 7.758 5.035 9.077 1.00 56.31 107 PHE A O 1
ATOM 869 N N . LEU A 1 108 ? 7.533 4.993 6.857 1.00 70.19 108 LEU A N 1
ATOM 870 C CA . LEU A 1 108 ? 6.086 4.845 6.876 1.00 70.19 108 LEU A CA 1
ATOM 871 C C . LEU A 1 108 ? 5.652 3.388 7.066 1.00 70.19 108 LEU A C 1
ATOM 873 O O . LEU A 1 108 ? 4.667 3.142 7.763 1.00 70.19 108 LEU A O 1
ATOM 877 N N . ALA A 1 109 ? 6.367 2.433 6.463 1.00 76.06 109 ALA A N 1
ATOM 878 C CA . ALA A 1 109 ? 5.991 1.021 6.518 1.00 76.06 109 ALA A CA 1
ATOM 879 C C . ALA A 1 109 ? 5.862 0.495 7.961 1.00 76.06 109 ALA A C 1
ATOM 881 O O . ALA A 1 109 ? 4.815 -0.074 8.254 1.00 76.06 109 ALA A O 1
ATOM 882 N N . PRO A 1 110 ? 6.793 0.765 8.901 1.00 82.38 110 PRO A N 1
ATOM 883 C CA . PRO A 1 110 ? 6.644 0.312 10.289 1.00 82.38 110 PRO A CA 1
ATOM 884 C C . PRO A 1 110 ? 5.407 0.881 11.000 1.00 82.38 110 PRO A C 1
ATOM 886 O O . PRO A 1 110 ? 4.818 0.221 11.848 1.00 82.38 110 PRO A O 1
ATOM 889 N N . VAL A 1 111 ? 4.986 2.100 10.646 1.00 84.62 111 VAL A N 1
ATOM 890 C CA . VAL A 1 111 ? 3.814 2.752 11.250 1.00 84.62 111 VAL A CA 1
ATOM 891 C C . VAL A 1 111 ? 2.511 2.212 10.664 1.00 84.62 111 VAL A C 1
ATOM 893 O O . VAL A 1 111 ? 1.555 1.968 11.396 1.00 84.62 111 VAL A O 1
ATOM 896 N N . ILE A 1 112 ? 2.452 2.037 9.342 1.00 88.81 112 ILE A N 1
ATOM 897 C CA . ILE A 1 112 ? 1.269 1.518 8.641 1.00 88.81 112 ILE A CA 1
ATOM 898 C C . ILE A 1 112 ? 1.095 0.014 8.871 1.00 88.81 112 ILE A C 1
ATOM 900 O O . ILE A 1 112 ? -0.035 -0.462 8.935 1.00 88.81 112 ILE A O 1
ATOM 904 N N . ASP A 1 113 ? 2.188 -0.729 9.032 1.00 91.19 113 ASP A N 1
ATOM 905 C CA . ASP A 1 113 ? 2.198 -2.179 9.258 1.00 91.19 113 ASP A CA 1
ATOM 906 C C . ASP A 1 113 ? 2.413 -2.554 10.732 1.00 91.19 113 ASP A C 1
ATOM 908 O O . ASP A 1 113 ? 2.776 -3.687 11.033 1.00 91.19 113 ASP A O 1
ATOM 912 N N . SER A 1 114 ? 2.149 -1.621 11.651 1.00 92.31 114 SER A N 1
ATOM 913 C CA . SER A 1 114 ? 2.216 -1.835 13.100 1.00 92.31 114 SER A CA 1
ATOM 914 C C . SER A 1 114 ? 1.391 -3.053 13.530 1.00 92.31 114 SER A C 1
ATOM 916 O O . SER A 1 114 ? 0.160 -3.060 13.426 1.00 92.31 114 SER A O 1
ATOM 918 N N . THR A 1 115 ? 2.072 -4.095 14.015 1.00 92.50 115 THR A N 1
ATOM 919 C CA . THR A 1 115 ? 1.439 -5.353 14.437 1.00 92.50 115 THR A CA 1
ATOM 920 C C . THR A 1 115 ? 0.356 -5.108 15.483 1.00 92.50 115 THR A C 1
ATOM 922 O O . THR A 1 115 ? -0.750 -5.632 15.342 1.00 92.50 115 THR A O 1
ATOM 925 N N . ASP A 1 116 ? 0.645 -4.277 16.484 1.00 93.62 116 ASP A N 1
ATOM 926 C CA . ASP A 1 116 ? -0.263 -4.004 17.598 1.00 93.62 116 ASP A CA 1
ATOM 927 C C . ASP A 1 116 ? -1.539 -3.303 17.131 1.00 93.62 116 ASP A C 1
ATOM 929 O O . ASP A 1 116 ? -2.646 -3.700 17.501 1.00 93.62 116 ASP A O 1
ATOM 933 N N . ASP A 1 117 ? -1.403 -2.299 16.259 1.00 95.94 117 ASP A N 1
ATOM 934 C CA . ASP A 1 117 ? -2.550 -1.572 15.720 1.00 95.94 117 ASP A CA 1
ATOM 935 C C . ASP A 1 117 ? -3.445 -2.509 14.874 1.00 95.94 117 ASP A C 1
ATOM 937 O O . ASP A 1 117 ? -4.673 -2.511 15.009 1.00 95.94 117 ASP A O 1
ATOM 941 N N . TRP A 1 118 ? -2.850 -3.390 14.062 1.00 96.31 118 TRP A N 1
ATOM 942 C CA . TRP A 1 118 ? -3.613 -4.372 13.282 1.00 96.31 118 TRP A CA 1
ATOM 943 C C . TRP A 1 118 ? -4.280 -5.450 14.145 1.00 96.31 118 TRP A C 1
ATOM 945 O O . TRP A 1 118 ? -5.402 -5.861 13.843 1.00 96.31 118 TRP A O 1
ATOM 955 N N . VAL A 1 119 ? -3.637 -5.911 15.223 1.00 96.50 119 VAL A N 1
ATOM 956 C CA . VAL A 1 119 ? -4.256 -6.838 16.190 1.00 96.50 119 VAL A CA 1
ATOM 957 C C . VAL A 1 119 ? -5.482 -6.192 16.833 1.00 96.50 119 VAL A C 1
ATOM 959 O O . VAL A 1 119 ? -6.549 -6.809 16.884 1.00 96.50 119 VAL A O 1
ATOM 962 N N . GLN A 1 120 ? -5.370 -4.928 17.243 1.00 95.75 120 GLN A N 1
ATOM 963 C CA . GLN A 1 120 ? -6.486 -4.189 17.825 1.00 95.75 120 GLN A CA 1
ATOM 964 C C . GLN A 1 120 ? -7.641 -3.947 16.844 1.00 95.75 120 GLN A C 1
ATOM 966 O O . GLN A 1 120 ? -8.803 -4.029 17.259 1.00 95.75 120 GLN A O 1
ATOM 971 N N . LEU A 1 121 ? -7.358 -3.688 15.561 1.00 95.81 121 LEU A N 1
ATOM 972 C CA . LEU A 1 121 ? -8.396 -3.577 14.527 1.00 95.81 121 LEU A CA 1
ATOM 973 C C . LEU A 1 121 ? -9.126 -4.900 14.298 1.00 95.81 121 LEU A C 1
ATOM 975 O O . LEU A 1 121 ? -10.355 -4.911 14.211 1.00 95.81 121 LEU A O 1
ATOM 979 N N . ARG A 1 122 ? -8.390 -6.014 14.223 1.00 96.75 122 ARG A N 1
ATOM 980 C CA . ARG A 1 122 ? -8.974 -7.351 14.033 1.00 96.75 122 ARG A CA 1
ATOM 981 C C . ARG A 1 122 ? -9.927 -7.718 15.158 1.00 96.75 122 ARG A C 1
ATOM 983 O O . ARG A 1 122 ? -11.042 -8.154 14.883 1.00 96.75 122 ARG A O 1
ATOM 990 N N . ALA A 1 123 ? -9.524 -7.480 16.407 1.00 96.06 123 ALA A N 1
ATOM 991 C CA . ALA A 1 123 ? -10.371 -7.715 17.578 1.00 96.06 123 ALA A CA 1
ATOM 992 C C . ALA A 1 123 ? -11.695 -6.929 17.510 1.00 96.06 123 ALA A C 1
ATOM 994 O O . ALA A 1 123 ? -12.720 -7.378 18.016 1.00 96.06 123 ALA A O 1
ATOM 995 N N . ARG A 1 124 ? -11.691 -5.782 16.823 1.00 95.12 124 ARG A N 1
ATOM 996 C CA . ARG A 1 124 ? -12.855 -4.911 16.610 1.00 95.12 124 ARG A CA 1
ATOM 997 C C . ARG A 1 124 ? -13.530 -5.110 15.251 1.00 95.12 124 ARG A C 1
ATOM 999 O O . ARG A 1 124 ? -14.314 -4.262 14.826 1.00 95.12 124 ARG A O 1
ATOM 1006 N N . LYS A 1 125 ? -13.216 -6.205 14.547 1.00 95.25 125 LYS A N 1
ATOM 1007 C CA . LYS A 1 125 ? -13.758 -6.540 13.218 1.00 95.25 125 LYS A CA 1
ATOM 1008 C C . LYS A 1 125 ? -13.639 -5.376 12.222 1.00 95.25 125 LYS A C 1
ATOM 1010 O O . LYS A 1 125 ? -14.536 -5.151 11.415 1.00 95.25 125 LYS A O 1
ATOM 1015 N N . TYR A 1 126 ? -12.548 -4.612 12.316 1.00 94.81 126 TYR A N 1
ATOM 1016 C CA . TYR A 1 126 ? -12.255 -3.455 11.463 1.00 94.81 126 TYR A CA 1
ATOM 1017 C C . TYR A 1 126 ? -13.349 -2.369 11.456 1.00 94.81 126 TYR A C 1
ATOM 1019 O O . TYR A 1 126 ? -13.447 -1.612 10.496 1.00 94.81 126 TYR A O 1
ATOM 1027 N N . GLY A 1 127 ? -14.210 -2.301 12.479 1.00 92.25 127 GLY A N 1
ATOM 1028 C CA . GLY A 1 127 ? -15.342 -1.367 12.476 1.00 92.25 127 GLY A CA 1
ATOM 1029 C C . GLY A 1 127 ? -16.382 -1.651 11.384 1.00 92.25 127 GLY A C 1
ATOM 1030 O O . GLY A 1 127 ? -17.121 -0.746 11.001 1.00 92.25 127 GLY A O 1
ATOM 1031 N N . SER A 1 128 ? -16.439 -2.891 10.883 1.00 92.69 128 SER A N 1
ATOM 1032 C CA . SER A 1 128 ? -17.243 -3.302 9.719 1.00 92.69 128 SER A CA 1
ATOM 1033 C C . SER A 1 128 ? -16.852 -2.609 8.402 1.00 92.69 128 SER A C 1
ATOM 1035 O O . SER A 1 128 ? -17.658 -2.533 7.479 1.00 92.69 128 SER A O 1
ATOM 1037 N N . ASP A 1 129 ? -15.623 -2.092 8.304 1.00 94.25 129 ASP A N 1
ATOM 1038 C CA . ASP A 1 129 ? -15.081 -1.507 7.078 1.00 94.25 129 ASP A CA 1
ATOM 1039 C C . ASP A 1 129 ? -14.298 -2.564 6.275 1.00 94.25 129 ASP A C 1
ATOM 1041 O O . ASP A 1 129 ? -13.185 -2.968 6.633 1.00 94.25 129 ASP A O 1
ATOM 1045 N N . GLU A 1 130 ? -14.887 -3.029 5.170 1.00 93.31 130 GLU A N 1
ATOM 1046 C CA . GLU A 1 130 ? -14.268 -4.039 4.304 1.00 93.31 130 GLU A CA 1
ATOM 1047 C C . GLU A 1 130 ? -13.026 -3.513 3.570 1.00 93.31 130 GLU A C 1
ATOM 1049 O O . GLU A 1 130 ? -12.091 -4.280 3.333 1.00 93.31 130 GLU A O 1
ATOM 1054 N N . LEU A 1 131 ? -12.949 -2.214 3.261 1.00 92.62 131 LEU A N 1
ATOM 1055 C CA . LEU A 1 131 ? -11.745 -1.638 2.659 1.00 92.62 131 LEU A CA 1
ATOM 1056 C C . LEU A 1 131 ? -10.587 -1.659 3.662 1.00 92.62 131 LEU A C 1
ATOM 1058 O O . LEU A 1 131 ? -9.459 -2.005 3.301 1.00 92.62 131 LEU A O 1
ATOM 1062 N N . LEU A 1 132 ? -10.854 -1.336 4.929 1.00 94.19 132 LEU A N 1
ATOM 1063 C CA . LEU A 1 132 ? -9.849 -1.404 5.988 1.00 94.19 132 LEU A CA 1
ATOM 1064 C C . LEU A 1 132 ? -9.352 -2.840 6.208 1.00 94.19 132 LEU A C 1
ATOM 1066 O O . LEU A 1 132 ? -8.150 -3.055 6.372 1.00 94.19 132 LEU A O 1
ATOM 1070 N N . LYS A 1 133 ? -10.251 -3.825 6.134 1.00 95.44 133 LYS A N 1
ATOM 1071 C CA . LYS A 1 133 ? -9.917 -5.257 6.183 1.00 95.44 133 LYS A CA 1
ATOM 1072 C C . LYS A 1 133 ? -9.077 -5.712 4.987 1.00 95.44 133 LYS A C 1
ATOM 1074 O O . LYS A 1 133 ? -8.103 -6.447 5.162 1.00 95.44 133 LYS A O 1
ATOM 1079 N N . GLN A 1 134 ? -9.386 -5.248 3.776 1.00 94.44 134 GLN A N 1
ATOM 1080 C CA . GLN A 1 134 ? -8.549 -5.496 2.595 1.00 94.44 134 GLN A CA 1
ATOM 1081 C C . GLN A 1 134 ? -7.151 -4.883 2.743 1.00 94.44 134 GLN A C 1
ATOM 1083 O O . GLN A 1 134 ? -6.176 -5.447 2.256 1.00 94.44 134 GLN A O 1
ATOM 1088 N N . CYS A 1 135 ? -7.032 -3.756 3.447 1.00 94.81 135 CYS A N 1
ATOM 1089 C CA . CYS A 1 135 ? -5.752 -3.101 3.697 1.00 94.81 135 CYS A CA 1
ATOM 1090 C C . CYS A 1 135 ? -4.898 -3.776 4.785 1.00 94.81 135 CYS A C 1
ATOM 1092 O O . CYS A 1 135 ? -3.784 -3.305 5.023 1.00 94.81 135 CYS A O 1
ATOM 1094 N N . ASP A 1 136 ? -5.366 -4.838 5.448 1.00 95.19 136 ASP A N 1
ATOM 1095 C CA . ASP A 1 136 ? -4.595 -5.540 6.482 1.00 95.19 136 ASP A CA 1
ATOM 1096 C C . ASP A 1 136 ? -3.193 -5.920 5.976 1.00 95.19 136 ASP A C 1
ATOM 1098 O O . ASP A 1 136 ? -3.005 -6.285 4.815 1.00 95.19 136 ASP A O 1
ATOM 1102 N N . VAL A 1 137 ? -2.187 -5.832 6.850 1.00 92.69 137 VAL A N 1
ATOM 1103 C CA . VAL A 1 137 ? -0.801 -6.228 6.548 1.00 92.69 137 VAL A CA 1
ATOM 1104 C C . VAL A 1 137 ? -0.704 -7.654 5.983 1.00 92.69 137 VAL A C 1
ATOM 1106 O O . VAL A 1 137 ? 0.153 -7.921 5.142 1.00 92.69 137 VAL A O 1
ATOM 1109 N N . ARG A 1 138 ? -1.620 -8.547 6.380 1.00 93.44 138 ARG A N 1
ATOM 1110 C CA . ARG A 1 138 ? -1.728 -9.927 5.873 1.00 93.44 138 ARG A CA 1
ATOM 1111 C C . ARG A 1 138 ? -2.261 -10.015 4.437 1.00 93.44 138 ARG A C 1
ATOM 1113 O O . ARG A 1 138 ? -2.055 -11.024 3.779 1.00 93.44 138 ARG A O 1
ATOM 1120 N N . ASN A 1 139 ? -2.900 -8.955 3.946 1.00 93.25 139 ASN A N 1
ATOM 1121 C CA . ASN A 1 139 ? -3.584 -8.894 2.653 1.00 93.25 139 ASN A CA 1
ATOM 1122 C C . ASN A 1 139 ? -2.876 -7.978 1.639 1.00 93.25 139 ASN A C 1
ATOM 1124 O O . ASN A 1 139 ? -3.434 -7.702 0.578 1.00 93.25 139 ASN A O 1
ATOM 1128 N N . LYS A 1 140 ? -1.651 -7.507 1.928 1.00 91.69 140 LYS A N 1
ATOM 1129 C CA . LYS A 1 140 ? -0.924 -6.524 1.096 1.00 91.69 140 LYS A CA 1
ATOM 1130 C C . LYS A 1 140 ? -0.891 -6.888 -0.387 1.00 91.69 140 LYS A C 1
ATOM 1132 O O . LYS A 1 140 ? -1.180 -6.041 -1.226 1.00 91.69 140 LYS A O 1
ATOM 1137 N N . TRP A 1 141 ? -0.575 -8.140 -0.701 1.00 90.62 141 TRP A N 1
ATOM 1138 C CA . TRP A 1 141 ? -0.522 -8.619 -2.080 1.00 90.62 141 TRP A CA 1
ATOM 1139 C C . TRP A 1 141 ? -1.898 -8.661 -2.752 1.00 90.62 141 TRP A C 1
ATOM 1141 O O . TRP A 1 141 ? -2.056 -8.189 -3.876 1.00 90.62 141 TRP A O 1
ATOM 1151 N N . ALA A 1 142 ? -2.914 -9.169 -2.048 1.00 91.19 142 ALA A N 1
ATOM 1152 C CA . ALA A 1 142 ? -4.275 -9.248 -2.570 1.00 91.19 142 ALA A CA 1
ATOM 1153 C C . ALA A 1 142 ? -4.846 -7.848 -2.852 1.00 91.19 142 ALA A C 1
ATOM 1155 O O . ALA A 1 142 ? -5.382 -7.608 -3.934 1.00 91.19 142 ALA A O 1
ATOM 1156 N N . PHE A 1 143 ? -4.650 -6.902 -1.926 1.00 92.38 143 PHE A N 1
ATOM 1157 C CA . PHE A 1 143 ? -4.980 -5.491 -2.132 1.00 92.38 143 PHE A CA 1
ATOM 1158 C C . PHE A 1 143 ? -4.267 -4.930 -3.364 1.00 92.38 143 PHE A C 1
ATOM 1160 O O . PHE A 1 143 ? -4.892 -4.290 -4.207 1.00 92.38 143 PHE A O 1
ATOM 1167 N N . ALA A 1 144 ? -2.963 -5.185 -3.476 1.00 91.88 144 ALA A N 1
ATOM 1168 C CA . ALA A 1 144 ? -2.152 -4.659 -4.557 1.00 91.88 144 ALA A CA 1
ATOM 1169 C C . ALA A 1 144 ? -2.637 -5.146 -5.928 1.00 91.88 144 ALA A C 1
ATOM 1171 O O . ALA A 1 144 ? -2.864 -4.339 -6.828 1.00 91.88 144 ALA A O 1
ATOM 1172 N N . ARG A 1 145 ? -2.880 -6.453 -6.070 1.00 88.50 145 ARG A N 1
ATOM 1173 C CA . ARG A 1 145 ? -3.424 -7.026 -7.307 1.00 88.50 145 ARG A CA 1
ATOM 1174 C C . ARG A 1 145 ? -4.792 -6.466 -7.647 1.00 88.50 145 ARG A C 1
ATOM 1176 O O . ARG A 1 145 ? -4.995 -6.065 -8.786 1.00 88.50 145 ARG A O 1
ATOM 1183 N N . HIS A 1 146 ? -5.699 -6.393 -6.676 1.00 88.56 146 HIS A N 1
ATOM 1184 C CA . HIS A 1 146 ? -7.018 -5.806 -6.893 1.00 88.56 146 HIS A CA 1
ATOM 1185 C C . HIS A 1 146 ? -6.901 -4.363 -7.397 1.00 88.56 146 HIS A C 1
ATOM 1187 O O . HIS A 1 146 ? -7.484 -4.028 -8.420 1.00 88.56 146 HIS A O 1
ATOM 1193 N N . LYS A 1 147 ? -6.054 -3.532 -6.775 1.00 88.94 147 LYS A N 1
ATOM 1194 C CA . LYS A 1 147 ? -5.866 -2.137 -7.202 1.00 88.94 147 LYS A CA 1
ATOM 1195 C C . LYS A 1 147 ? -5.246 -1.979 -8.582 1.00 88.94 147 LYS A C 1
ATOM 1197 O O . LYS A 1 147 ? -5.656 -1.079 -9.312 1.00 88.94 147 LYS A O 1
ATOM 1202 N N . LEU A 1 148 ? -4.268 -2.805 -8.944 1.00 88.38 148 LEU A N 1
ATOM 1203 C CA . LEU A 1 148 ? -3.673 -2.743 -10.280 1.00 88.38 148 LEU A CA 1
ATOM 1204 C C . LEU A 1 148 ? -4.654 -3.254 -11.348 1.00 88.38 148 LEU A C 1
ATOM 1206 O O . LEU A 1 148 ? -4.732 -2.656 -12.415 1.00 88.38 148 LEU A O 1
ATOM 1210 N N . CYS A 1 149 ? -5.449 -4.286 -11.049 1.00 82.31 149 CYS A N 1
ATOM 1211 C CA . CYS A 1 149 ? -6.465 -4.808 -11.966 1.00 82.31 149 CYS A CA 1
ATOM 1212 C C . CYS A 1 149 ? -7.662 -3.855 -12.137 1.00 82.31 149 CYS A C 1
ATOM 1214 O O . CYS A 1 149 ? -8.044 -3.577 -13.271 1.00 82.31 149 CYS A O 1
ATOM 1216 N N . ASP A 1 150 ? -8.223 -3.302 -11.060 1.00 78.31 150 ASP A N 1
ATOM 1217 C CA . ASP A 1 150 ? -9.376 -2.390 -11.128 1.00 78.31 150 ASP A CA 1
ATOM 1218 C C . ASP A 1 150 ? -9.065 -1.145 -11.968 1.00 78.31 150 ASP A C 1
ATOM 1220 O O . ASP A 1 150 ? -9.823 -0.766 -12.860 1.00 78.31 150 ASP A O 1
ATOM 1224 N N . ASN A 1 151 ? -7.904 -0.527 -11.725 1.00 64.62 151 ASN A N 1
ATOM 1225 C CA . ASN A 1 151 ? -7.489 0.679 -12.444 1.00 64.62 151 ASN A CA 1
ATOM 1226 C C . ASN A 1 151 ? -7.211 0.412 -13.926 1.00 64.62 151 ASN A C 1
ATOM 1228 O O . ASN A 1 151 ? -7.294 1.324 -14.744 1.00 64.62 151 ASN A O 1
ATOM 1232 N N . SER A 1 152 ? -6.895 -0.832 -14.274 1.00 57.94 152 SER A N 1
ATOM 1233 C CA . SER A 1 152 ? -6.596 -1.243 -15.640 1.00 57.94 152 SER A CA 1
ATOM 1234 C C . SER A 1 152 ? -7.848 -1.504 -16.498 1.00 57.94 152 SER A C 1
ATOM 1236 O O . SER A 1 152 ? -7.791 -1.435 -17.725 1.00 57.94 152 SER A O 1
ATOM 1238 N N . GLN A 1 153 ? -9.009 -1.708 -15.859 1.00 51.19 153 GLN A N 1
ATOM 1239 C CA . GLN A 1 153 ? -10.285 -2.013 -16.522 1.00 51.19 153 GLN A CA 1
ATOM 1240 C C . GLN A 1 153 ? 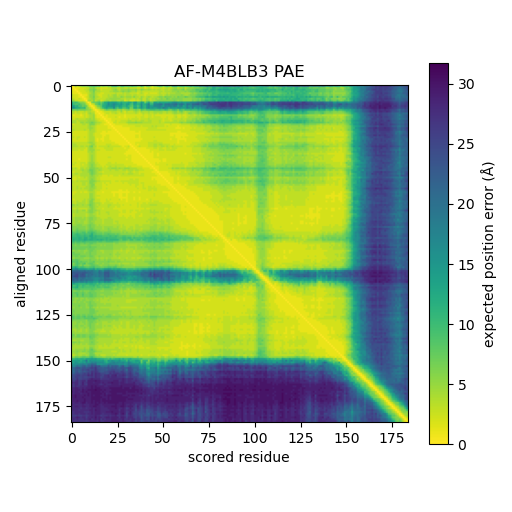-11.193 -0.786 -16.751 1.00 51.19 153 GLN A C 1
ATOM 1242 O O . GLN A 1 153 ? -12.115 -0.854 -17.568 1.00 51.19 153 GLN A O 1
ATOM 1247 N N . CYS A 1 154 ? -10.933 0.354 -16.099 1.00 42.09 154 CYS A N 1
ATOM 1248 C CA . CYS A 1 154 ? -11.789 1.549 -16.195 1.00 42.09 154 CYS A CA 1
ATOM 1249 C C . CYS A 1 154 ? -11.821 2.225 -17.586 1.00 42.09 154 CYS A C 1
ATOM 1251 O O . CYS A 1 154 ? -12.798 2.907 -17.907 1.00 42.09 154 CYS A O 1
ATOM 1253 N N . GLU A 1 155 ? -10.826 2.021 -18.456 1.00 42.44 155 GLU A N 1
ATOM 1254 C CA . GLU A 1 155 ? -10.838 2.610 -19.810 1.00 42.44 155 GLU A CA 1
ATOM 1255 C C . GLU A 1 155 ? -11.611 1.775 -20.843 1.00 42.44 155 GLU A C 1
ATOM 1257 O O . GLU A 1 155 ? -12.224 2.339 -21.754 1.00 42.44 155 GLU A O 1
ATOM 1262 N N . HIS A 1 156 ? -11.702 0.451 -20.670 1.00 40.03 156 HIS A N 1
ATOM 1263 C CA . HIS A 1 156 ? -12.445 -0.400 -21.611 1.00 40.03 156 HIS A CA 1
ATOM 1264 C C . HIS A 1 156 ? -13.963 -0.153 -21.556 1.00 40.03 156 HIS A C 1
ATOM 1266 O O . HIS A 1 156 ? -14.649 -0.280 -22.571 1.00 40.03 156 HIS A O 1
ATOM 1272 N N . GLN A 1 157 ? -14.498 0.287 -20.412 1.00 38.22 157 GLN A N 1
ATOM 1273 C CA . GLN A 1 157 ? -15.920 0.637 -20.295 1.00 38.22 157 GLN A CA 1
ATOM 1274 C C . GLN A 1 157 ? -16.249 2.034 -20.849 1.00 38.22 157 GLN A C 1
ATOM 1276 O O . GLN A 1 157 ? -17.374 2.265 -21.293 1.00 38.22 157 GLN A O 1
ATOM 1281 N N . SER A 1 158 ? -15.278 2.952 -20.909 1.00 39.44 158 SER A N 1
ATOM 1282 C CA . SER A 1 158 ? -15.487 4.295 -21.476 1.00 39.44 158 SER A CA 1
ATOM 1283 C C . SER A 1 158 ? -15.453 4.304 -23.010 1.00 39.44 158 SER A C 1
ATOM 1285 O O . SER A 1 158 ? -16.156 5.101 -23.635 1.00 39.44 158 SER A O 1
ATOM 1287 N N . ALA A 1 159 ? -14.712 3.380 -23.632 1.00 38.34 159 ALA A N 1
ATOM 1288 C CA . ALA A 1 159 ? -14.698 3.209 -25.086 1.00 38.34 159 ALA A CA 1
ATOM 1289 C C . ALA A 1 159 ? -15.962 2.501 -25.617 1.00 38.34 159 ALA A C 1
ATOM 1291 O O . ALA A 1 159 ? -16.465 2.850 -26.685 1.00 38.34 159 ALA A O 1
ATOM 1292 N N . HIS A 1 160 ? -16.541 1.570 -24.850 1.00 37.75 160 HIS A N 1
ATOM 1293 C CA . HIS A 1 160 ? -17.732 0.821 -25.274 1.00 37.75 160 HIS A CA 1
ATOM 1294 C C . HIS A 1 160 ? -19.058 1.585 -25.089 1.00 37.75 160 HIS A C 1
ATOM 1296 O O . HIS A 1 160 ? -20.081 1.222 -25.674 1.00 37.75 160 HIS A O 1
ATOM 1302 N N . ARG A 1 161 ? -19.057 2.671 -24.300 1.00 34.34 161 ARG A N 1
ATOM 1303 C CA . ARG A 1 161 ? -20.257 3.484 -24.025 1.00 34.34 161 ARG A CA 1
ATOM 1304 C C . ARG A 1 161 ? -20.561 4.531 -25.104 1.00 34.34 161 ARG A C 1
ATOM 1306 O O . ARG A 1 161 ? -21.646 5.102 -25.092 1.00 34.34 161 ARG A O 1
ATOM 1313 N N . LYS A 1 162 ? -19.649 4.762 -26.060 1.00 38.31 162 LYS A N 1
ATOM 1314 C CA . LYS A 1 162 ? -19.860 5.691 -27.190 1.00 38.31 162 LYS A CA 1
ATOM 1315 C C . LYS A 1 162 ? -20.488 5.046 -28.438 1.00 38.31 162 LYS A C 1
ATOM 1317 O O . LYS A 1 162 ? -20.797 5.773 -29.374 1.00 38.31 162 LYS A O 1
ATOM 1322 N N . SER A 1 163 ? -20.727 3.729 -28.463 1.00 38.97 163 SER A N 1
ATOM 1323 C CA . SER A 1 163 ? -21.212 3.018 -29.665 1.00 38.97 163 SER A CA 1
ATOM 1324 C C . SER A 1 163 ? -22.614 2.398 -29.570 1.00 38.97 163 SER A C 1
ATOM 1326 O O . SER A 1 163 ? -23.055 1.757 -30.520 1.00 38.97 163 SER A O 1
ATOM 1328 N N . SER A 1 164 ? -23.371 2.603 -28.488 1.00 35.00 164 SER A N 1
ATOM 1329 C CA . SER A 1 164 ? -24.749 2.093 -28.394 1.00 35.00 164 SER A CA 1
ATOM 1330 C C . SER A 1 164 ? -25.757 3.205 -28.115 1.00 35.00 164 SER A C 1
ATOM 1332 O O . SER A 1 164 ? -26.259 3.395 -27.011 1.00 35.00 164 SER A O 1
ATOM 1334 N N . GLY A 1 165 ? -26.116 3.928 -29.177 1.00 37.69 165 GLY A N 1
ATOM 1335 C CA . GLY A 1 165 ? -27.385 4.643 -29.228 1.00 37.69 165 GLY A CA 1
ATOM 1336 C C . GLY A 1 165 ? -28.533 3.638 -29.171 1.00 37.69 165 GLY A C 1
ATOM 1337 O O . GLY A 1 165 ? -28.983 3.159 -30.204 1.00 37.69 165 GLY A O 1
ATOM 1338 N N . ARG A 1 166 ? -28.991 3.280 -27.968 1.00 31.19 166 ARG A N 1
ATOM 1339 C CA . ARG A 1 166 ? -30.297 2.644 -27.753 1.00 31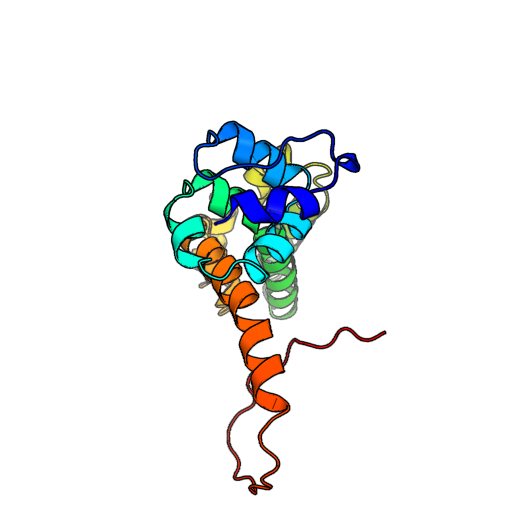.19 166 ARG A CA 1
ATOM 1340 C C . ARG A 1 166 ? -30.792 2.926 -26.333 1.00 31.19 166 ARG 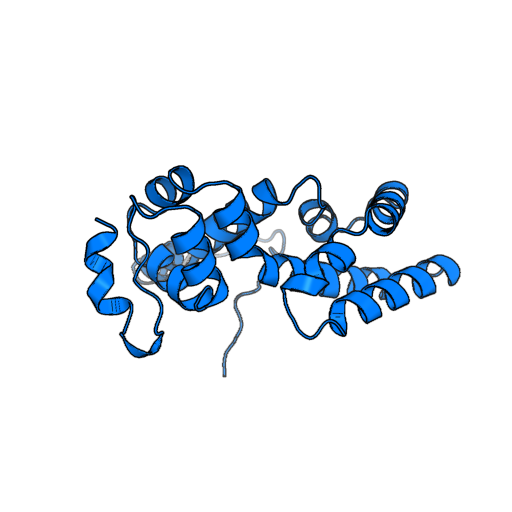A C 1
ATOM 1342 O O . ARG A 1 166 ? -30.273 2.417 -25.347 1.00 31.19 166 ARG A O 1
ATOM 1349 N N . ARG A 1 167 ? -31.811 3.783 -26.274 1.00 37.22 167 ARG A N 1
ATOM 1350 C CA . ARG A 1 167 ? -32.613 4.140 -25.099 1.00 37.22 167 ARG A CA 1
ATOM 1351 C C . ARG A 1 167 ? -33.280 2.881 -24.533 1.00 37.22 167 ARG A C 1
ATOM 1353 O O . ARG A 1 167 ? -34.139 2.316 -25.201 1.00 37.22 167 ARG A O 1
ATOM 1360 N N . TRP A 1 168 ? -32.955 2.511 -23.296 1.00 28.20 168 TRP A N 1
ATOM 1361 C CA . TRP A 1 168 ? -33.712 1.528 -22.516 1.00 28.20 168 TRP A CA 1
ATOM 1362 C C . TRP A 1 168 ? -34.028 2.093 -21.128 1.00 28.20 168 TRP A C 1
ATOM 1364 O O . TRP A 1 168 ? -33.179 2.707 -20.487 1.00 28.20 168 TRP A O 1
ATOM 1374 N N . ARG A 1 169 ? -35.300 1.963 -20.733 1.00 29.83 169 ARG A N 1
ATOM 1375 C CA . ARG A 1 169 ? -35.880 2.467 -19.479 1.00 29.83 169 ARG A CA 1
ATOM 1376 C C . ARG A 1 169 ? -35.377 1.650 -18.283 1.00 29.83 169 ARG A C 1
ATOM 1378 O O . ARG A 1 169 ? -35.180 0.446 -18.407 1.00 29.83 169 ARG A O 1
ATOM 1385 N N . HIS A 1 170 ? -35.248 2.311 -17.133 1.00 29.23 170 HIS A N 1
ATOM 1386 C CA . HIS A 1 170 ? -34.998 1.689 -15.828 1.00 29.23 170 HIS A CA 1
ATOM 1387 C C . HIS A 1 170 ? -36.123 0.725 -15.411 1.00 29.23 170 HIS A C 1
ATOM 1389 O O . HIS A 1 170 ? -37.290 0.968 -15.728 1.00 29.23 170 HIS A O 1
ATOM 1395 N N . PRO A 1 171 ? -35.779 -0.283 -14.595 1.00 30.23 171 PRO A N 1
ATOM 1396 C CA . PRO A 1 171 ? -36.336 -0.297 -13.248 1.00 30.23 171 PRO A CA 1
ATOM 1397 C C . PRO A 1 171 ? -35.269 -0.396 -12.148 1.00 30.23 171 PRO A C 1
ATOM 1399 O O . PRO A 1 171 ? -34.105 -0.714 -12.370 1.00 30.23 171 PRO A O 1
ATOM 1402 N N . ILE A 1 172 ? -35.732 -0.011 -10.966 1.00 38.19 172 ILE A N 1
ATOM 1403 C CA . ILE A 1 172 ? -35.056 0.284 -9.703 1.00 38.19 172 ILE A CA 1
ATOM 1404 C C . ILE A 1 172 ? -34.431 -0.970 -9.077 1.00 38.19 172 ILE A C 1
ATOM 1406 O O . ILE A 1 172 ? -35.127 -1.978 -8.987 1.00 38.19 172 ILE A O 1
ATOM 1410 N N . SER A 1 173 ? -33.176 -0.878 -8.603 1.00 31.09 173 SER A N 1
ATOM 1411 C CA . SER A 1 173 ? -32.667 -1.393 -7.307 1.00 31.09 173 SER A CA 1
ATOM 1412 C C . SER A 1 173 ? -31.139 -1.207 -7.183 1.00 31.09 173 SER A C 1
ATOM 1414 O O . SER A 1 173 ? -30.386 -1.629 -8.054 1.00 31.09 173 SER A O 1
ATOM 1416 N N . ASP A 1 174 ? -30.747 -0.588 -6.067 1.00 28.17 174 ASP A N 1
ATOM 1417 C CA . ASP A 1 174 ? -29.431 -0.419 -5.422 1.00 28.17 174 ASP A CA 1
ATOM 1418 C C . ASP A 1 174 ? -28.319 0.488 -6.012 1.00 28.17 174 ASP A C 1
ATOM 1420 O O . ASP A 1 174 ? -27.862 0.309 -7.144 1.00 28.17 174 ASP A O 1
ATOM 1424 N N . PRO A 1 175 ? -27.805 1.459 -5.214 1.00 31.78 175 PRO A N 1
ATOM 1425 C CA . PRO A 1 175 ? -26.712 2.334 -5.614 1.00 31.78 175 PRO A CA 1
ATOM 1426 C C . PRO A 1 175 ? -25.356 1.651 -5.392 1.00 31.78 175 PRO A C 1
ATOM 1428 O O . PRO A 1 175 ? -24.873 1.520 -4.267 1.00 31.78 175 PRO A O 1
ATOM 1431 N N . ALA A 1 176 ? -24.686 1.279 -6.481 1.00 30.89 176 ALA A N 1
ATOM 1432 C CA . ALA A 1 176 ? -23.240 1.089 -6.455 1.00 30.89 176 ALA A CA 1
ATOM 1433 C C . ALA A 1 176 ? -22.559 2.440 -6.139 1.00 30.89 176 ALA A C 1
ATOM 1435 O O . ALA A 1 176 ? -22.964 3.463 -6.702 1.00 30.89 176 ALA A O 1
ATOM 1436 N N . PRO A 1 177 ? -21.533 2.492 -5.269 1.00 31.61 177 PRO A N 1
ATOM 143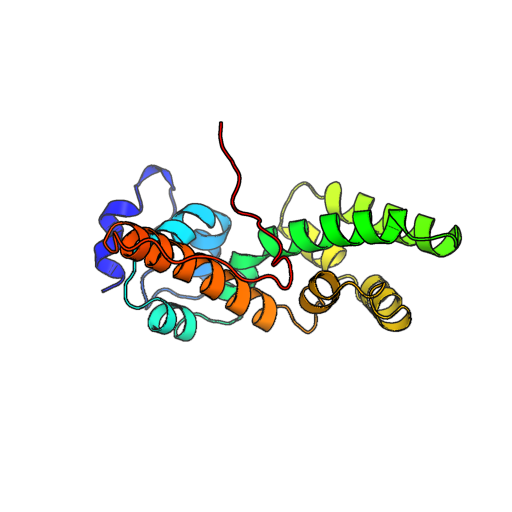7 C CA . PRO A 1 177 ? -20.854 3.739 -4.952 1.00 31.61 177 PRO A CA 1
ATOM 1438 C C . PRO A 1 177 ? -20.067 4.223 -6.172 1.00 31.61 177 PRO A C 1
ATOM 1440 O O . PRO A 1 177 ? -18.988 3.732 -6.502 1.00 31.61 177 PRO A O 1
ATOM 1443 N N . SER A 1 178 ? -20.635 5.220 -6.838 1.00 34.81 178 SER A N 1
ATOM 1444 C CA . SER A 1 178 ? -19.987 6.056 -7.834 1.00 34.81 178 SER A CA 1
ATOM 1445 C C . SER A 1 178 ? -18.800 6.790 -7.208 1.00 34.81 178 SER A C 1
ATOM 1447 O O . SER A 1 178 ? -18.990 7.733 -6.444 1.00 34.81 178 SER A O 1
ATOM 1449 N N . TYR A 1 179 ? -17.578 6.405 -7.569 1.00 34.22 179 TYR A N 1
ATOM 1450 C CA . TYR A 1 179 ? -16.395 7.244 -7.372 1.00 34.22 179 TYR A CA 1
ATOM 1451 C C . TYR A 1 179 ? -15.554 7.290 -8.648 1.00 34.22 179 TYR A C 1
ATOM 1453 O O . TYR A 1 179 ? -14.418 6.835 -8.691 1.00 34.22 179 TYR A O 1
ATOM 1461 N N . CYS A 1 180 ? -16.128 7.903 -9.680 1.00 30.42 180 CYS A N 1
ATOM 1462 C CA . CYS A 1 180 ? -15.375 8.597 -10.717 1.00 30.42 180 CYS A CA 1
ATOM 1463 C C . CYS A 1 180 ? -15.995 9.985 -10.886 1.00 30.42 180 CYS A C 1
ATOM 1465 O O . CYS A 1 180 ? -16.799 10.212 -11.782 1.00 30.42 180 CYS A O 1
ATOM 1467 N N . THR A 1 181 ? -15.638 10.910 -10.000 1.00 32.94 181 THR A N 1
ATOM 1468 C CA . THR A 1 181 ? -15.841 12.344 -10.223 1.00 32.94 181 THR A CA 1
ATOM 1469 C C . THR A 1 181 ? -14.614 13.085 -9.728 1.00 32.94 181 THR A C 1
ATOM 1471 O O . THR A 1 181 ? -14.463 13.310 -8.530 1.00 32.94 181 THR A O 1
ATOM 1474 N N . LEU A 1 182 ? -13.748 13.457 -10.667 1.00 29.19 182 LEU A N 1
ATOM 1475 C CA . LEU A 1 182 ? -12.904 14.640 -10.561 1.00 29.19 182 LEU A CA 1
ATOM 1476 C C . LEU A 1 182 ? -13.026 15.396 -11.892 1.00 29.19 182 LEU A C 1
ATOM 1478 O O . LEU A 1 182 ? -12.427 15.045 -12.903 1.00 29.19 182 LEU A O 1
ATOM 1482 N N . SER A 1 183 ? -13.899 16.394 -11.877 1.00 28.75 183 SER A N 1
ATOM 1483 C CA . SER A 1 183 ? -13.886 17.599 -12.711 1.00 28.75 183 SER A CA 1
ATOM 1484 C C . SER A 1 183 ? -14.098 18.720 -11.690 1.00 28.75 183 SER A C 1
ATOM 1486 O O . SER A 1 183 ? -14.920 18.545 -10.792 1.00 28.75 183 SER A O 1
ATOM 1488 N N . THR A 1 184 ? -13.354 19.813 -11.653 1.00 35.31 184 THR A N 1
ATOM 1489 C CA . THR A 1 184 ? -12.542 20.541 -12.641 1.00 35.31 184 THR A CA 1
ATOM 1490 C C . THR A 1 184 ? -11.309 21.116 -11.963 1.00 35.31 184 THR A C 1
ATOM 1492 O O . THR A 1 184 ? -11.438 21.455 -10.764 1.00 35.31 184 THR A O 1
#

Solvent-accessible surface area (backbone atoms only — not comparable to full-atom values): 11240 Å² total; per-residue (Å²): 113,78,70,74,51,51,84,75,61,54,82,93,65,84,58,71,78,65,47,90,87,46,52,69,69,49,40,43,52,35,34,76,75,39,40,67,60,51,47,55,50,44,48,72,37,94,58,44,69,62,54,63,69,71,49,53,66,67,45,47,32,60,50,36,42,64,62,46,52,54,50,41,51,53,41,50,52,58,45,44,75,71,51,82,53,63,70,61,32,55,50,47,53,51,50,46,49,58,58,66,66,49,92,46,77,84,72,33,51,66,59,74,55,30,63,68,62,52,53,56,35,58,79,52,56,42,74,77,36,65,68,43,53,43,57,32,78,92,28,42,56,60,42,21,52,50,54,57,51,55,66,46,51,64,60,65,58,62,64,60,66,77,76,63,97,68,94,76,83,85,84,91,82,81,87,73,86,85,82,86,82,89,84,132

Secondary structure (DSSP, 8-state):
-GGGGGGGS-GGGSS----TT--HHHHHHHHHHHHHHHHHHHHH-TTHHHHHHHS-HHHHHHHHHHHHHHHHHHHHHHHHHH---HHHHHHH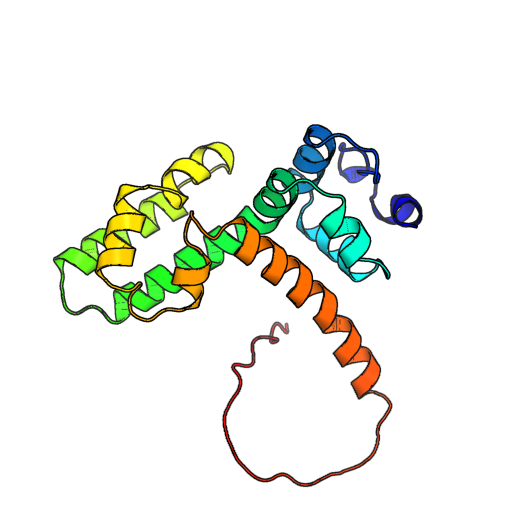HHHHHHHHH--SHHHHHHHHT-HHHHHHHHHTGGGG-HHHHHTSGGGHHHHHHHHHHHHHHHHHHHHHTTS---------------------

Nearest PDB structures (foldseek):
  1jad-assembly1_B  TM=2.055E-01  e=5.821E+00  Meleagris gallopavo
  8t4i-assembly1_B  TM=1.691E-01  e=7.073E+00  Homo sapiens

pLDDT: mean 78.94, std 22.06, range [28.17, 96.75]